Protein AF-A0A3D9G1B9-F1 (afdb_monomer_lite)

Sequence (204 aa):
MVLLTCDHIVNFFTEKKETSLDWLTIFTTVSPIIIGLVALLLSYFQMVKTLNAKKEDEERAEIRKKLDEFYGPILQLRMKSNLLYQKFNEEYRAVDSNFSTLIYLLNSHVFSGNNKILLEEIIKIGELTEKLIHEKAGLIDDTNLRTIVLPRATTHFLLIRLAYAGALTGDLDRFKTLTFPKDLDLLLEKKKKELEERLKKLNS

Foldseek 3Di:
DDDDDDPPPPPPPPPPVPPPVPVVVVCVVCVVVVVVVVVVVVVVVVVVVVVVVVVLVVLLVLLCCLLVLALVVLLVLVVVLVVLVCVLCPVVCVVPVPDDLLVCLQQVHADDDPSNVSLVVSLVSLVVNVVSCVVCVVSDPDPCLSPPQSVLQNVLSVSSVCSNVVVHHDPCVVCVVSDHDPCNSVVSVVVSVVSVVVSVVSVD

Radius of gyration: 40.39 Å; chains: 1; bounding box: 98×41×129 Å

pLDDT: mean 87.1, std 15.26, range [36.22, 97.94]

Organism: NCBI:txid1265740

Secondary structure (DSSP, 8-state):
------TTSGGGS---------HHHHHHHHHHHHHHHHHHHHHHHHHHHHHHHHHHHHHHHHHHHHIIIIIHHHHHHHHHHHHHHHHHHHHHHHH-TT--HHHHHHTT----HHHHHHHHHHHHHHHHHHHHHHHTGGG---HHIIIIIHHHHHHHHHHHHHHHTTSS-S-HHHHTT----TTHHHHHHHHHHHHHHHHHHH--

Structure (mmCIF, N/CA/C/O backbone):
data_AF-A0A3D9G1B9-F1
#
_entry.id   AF-A0A3D9G1B9-F1
#
loop_
_atom_site.group_PDB
_atom_site.id
_atom_site.type_symbol
_atom_site.label_atom_id
_atom_site.label_alt_id
_atom_site.label_comp_id
_atom_site.label_asym_id
_atom_site.label_entity_id
_atom_site.label_seq_id
_atom_site.pdbx_PDB_ins_code
_atom_site.Cartn_x
_atom_site.Cartn_y
_atom_site.Cartn_z
_atom_site.occupancy
_atom_site.B_iso_or_equiv
_atom_site.auth_seq_id
_atom_site.auth_comp_id
_atom_site.auth_asym_id
_atom_site.auth_atom_id
_atom_site.pdbx_PDB_model_num
ATOM 1 N N . MET A 1 1 ? 72.156 -25.047 -100.586 1.00 36.22 1 MET A N 1
ATOM 2 C CA . MET A 1 1 ? 72.667 -23.660 -100.540 1.00 36.22 1 MET A CA 1
ATOM 3 C C . MET A 1 1 ? 71.761 -22.917 -99.553 1.00 36.22 1 MET A C 1
ATOM 5 O O . MET A 1 1 ? 70.610 -22.721 -99.895 1.00 36.22 1 MET A O 1
ATOM 9 N N . VAL A 1 2 ? 72.055 -22.996 -98.242 1.00 36.69 2 VAL A N 1
ATOM 10 C CA . VAL A 1 2 ? 72.614 -21.893 -97.403 1.00 36.69 2 VAL A CA 1
ATOM 11 C C . VAL A 1 2 ? 71.576 -20.750 -97.316 1.00 36.69 2 VAL A C 1
ATOM 13 O O . VAL A 1 2 ? 71.338 -20.132 -98.341 1.00 36.69 2 VAL A O 1
ATOM 16 N N . LEU A 1 3 ? 70.807 -20.490 -96.243 1.00 36.31 3 LEU A N 1
ATOM 17 C CA . LEU A 1 3 ? 71.060 -20.259 -94.799 1.00 36.31 3 LEU A CA 1
ATOM 18 C C . LEU A 1 3 ? 69.750 -20.554 -94.014 1.00 36.31 3 LEU A C 1
ATOM 20 O O . LEU A 1 3 ? 68.691 -20.150 -94.474 1.00 36.31 3 LEU A O 1
ATOM 24 N N . LEU A 1 4 ? 69.663 -21.379 -92.963 1.00 39.50 4 LEU A N 1
ATOM 25 C CA . LEU A 1 4 ? 70.068 -21.201 -91.553 1.00 39.50 4 LEU A CA 1
ATOM 26 C C . LEU A 1 4 ? 69.753 -19.836 -90.894 1.00 39.50 4 LEU A C 1
ATOM 28 O O . LEU A 1 4 ? 70.342 -18.814 -91.221 1.00 39.50 4 LEU A O 1
ATOM 32 N N . THR A 1 5 ? 68.901 -19.939 -89.861 1.00 50.72 5 THR A N 1
ATOM 33 C CA . THR A 1 5 ? 68.847 -19.162 -88.604 1.00 50.72 5 THR A CA 1
ATOM 34 C C . THR A 1 5 ? 68.396 -17.702 -88.652 1.00 50.72 5 THR A C 1
ATOM 36 O O . THR A 1 5 ? 69.209 -16.816 -88.881 1.00 50.72 5 THR A O 1
ATOM 39 N N . CYS A 1 6 ? 67.131 -17.463 -88.274 1.00 41.06 6 CYS A N 1
ATOM 40 C CA . CYS A 1 6 ? 66.754 -16.324 -87.415 1.00 41.06 6 CYS A CA 1
ATOM 41 C C . CYS A 1 6 ? 65.342 -16.397 -86.786 1.00 41.06 6 CYS A C 1
ATOM 43 O O . CYS A 1 6 ? 64.962 -15.465 -86.092 1.00 41.06 6 CYS A O 1
ATOM 45 N N . ASP A 1 7 ? 64.579 -17.488 -86.929 1.00 43.41 7 ASP A N 1
ATOM 46 C CA . ASP A 1 7 ? 63.197 -17.539 -86.401 1.00 43.41 7 ASP A CA 1
ATOM 47 C C . ASP A 1 7 ? 63.049 -18.019 -84.947 1.00 43.41 7 ASP A C 1
ATOM 49 O O . ASP A 1 7 ? 61.937 -18.106 -84.435 1.00 43.41 7 ASP A O 1
ATOM 53 N N . HIS A 1 8 ? 64.144 -18.306 -84.235 1.00 45.62 8 HIS A N 1
ATOM 54 C CA . HIS A 1 8 ? 64.053 -18.961 -82.920 1.00 45.62 8 HIS A CA 1
ATOM 55 C C . HIS A 1 8 ? 64.564 -18.154 -81.716 1.00 45.62 8 HIS A C 1
ATOM 57 O O . HIS A 1 8 ? 64.603 -18.692 -80.611 1.00 45.62 8 HIS A O 1
ATOM 63 N N . ILE A 1 9 ? 64.928 -16.876 -81.891 1.00 45.38 9 ILE A N 1
ATOM 64 C CA . ILE A 1 9 ? 65.511 -16.050 -80.807 1.00 45.38 9 ILE A CA 1
ATOM 65 C C . ILE A 1 9 ? 64.673 -14.801 -80.463 1.00 45.38 9 ILE A C 1
ATOM 67 O O . ILE A 1 9 ? 64.878 -14.197 -79.415 1.00 45.38 9 ILE A O 1
ATOM 71 N N . VAL A 1 10 ? 63.650 -14.448 -81.249 1.00 42.75 10 VAL A N 1
ATOM 72 C CA . VAL A 1 10 ? 62.824 -13.251 -80.962 1.00 42.75 10 VAL A CA 1
ATOM 73 C C . VAL A 1 10 ? 61.620 -13.542 -80.046 1.00 42.75 10 VAL A C 1
ATOM 75 O O . VAL A 1 10 ? 61.081 -12.628 -79.430 1.00 42.75 10 VAL A O 1
ATOM 78 N N . ASN A 1 11 ? 61.260 -14.811 -79.826 1.00 45.47 11 ASN A N 1
ATOM 79 C CA . ASN A 1 11 ? 60.106 -15.193 -78.993 1.00 45.47 11 ASN A CA 1
ATOM 80 C C . ASN A 1 11 ? 60.413 -15.424 -77.499 1.00 45.47 11 ASN A C 1
ATOM 82 O O . ASN A 1 11 ? 59.574 -15.974 -76.793 1.00 45.47 11 ASN A O 1
ATOM 86 N N . PHE A 1 12 ? 61.584 -15.019 -76.990 1.00 43.72 12 PHE A N 1
ATOM 87 C CA . PHE A 1 12 ? 61.982 -15.318 -75.601 1.00 43.72 12 PHE A CA 1
ATOM 88 C C . PHE A 1 12 ? 62.056 -14.105 -74.652 1.00 43.72 12 PHE A C 1
ATOM 90 O O . PHE A 1 12 ? 62.411 -14.275 -73.492 1.00 43.72 12 PHE A O 1
ATOM 97 N N . PHE A 1 13 ? 61.720 -12.880 -75.085 1.00 45.78 13 PHE A N 1
ATOM 98 C CA . PHE A 1 13 ? 61.964 -11.682 -74.253 1.00 45.78 13 PHE A CA 1
ATOM 99 C C . PHE A 1 13 ? 60.810 -10.690 -74.063 1.00 45.78 13 PHE A C 1
ATOM 101 O O . PHE A 1 13 ? 61.049 -9.557 -73.653 1.00 45.78 13 PHE A O 1
ATOM 108 N N . THR A 1 14 ? 59.553 -11.085 -74.268 1.00 47.00 14 THR A N 1
ATOM 109 C CA . THR A 1 14 ? 58.408 -10.203 -73.951 1.00 47.00 14 THR A CA 1
ATOM 110 C C . THR A 1 14 ? 57.200 -10.928 -73.356 1.00 47.00 14 THR A C 1
ATOM 112 O O . THR A 1 14 ? 56.069 -10.510 -73.552 1.00 47.00 14 THR A O 1
ATOM 115 N N . GLU A 1 15 ? 57.407 -11.942 -72.514 1.00 48.06 15 GLU A N 1
ATOM 116 C CA . GLU A 1 15 ? 56.387 -12.293 -71.513 1.00 48.06 15 GLU A CA 1
ATOM 117 C C . GLU A 1 15 ? 56.699 -11.564 -70.203 1.00 48.06 15 GLU A C 1
ATOM 119 O O . GLU A 1 15 ? 56.997 -12.141 -69.159 1.00 48.06 15 GLU A O 1
ATOM 124 N N . LYS A 1 16 ? 56.655 -10.229 -70.261 1.00 43.31 16 LYS A N 1
ATOM 125 C CA . LYS A 1 16 ? 56.524 -9.426 -69.050 1.00 43.31 16 LYS A CA 1
ATOM 126 C C . LYS A 1 16 ? 55.069 -9.580 -68.623 1.00 43.31 16 LYS A C 1
ATOM 128 O O . LYS A 1 16 ? 54.220 -8.788 -69.014 1.00 43.31 16 LYS A O 1
ATOM 133 N N . LYS A 1 17 ? 54.773 -10.651 -67.881 1.00 46.59 17 LYS A N 1
ATOM 134 C CA . LYS A 1 17 ? 53.498 -10.806 -67.185 1.00 46.59 17 LYS A CA 1
ATOM 135 C C . LYS A 1 17 ? 53.428 -9.666 -66.178 1.00 46.59 17 LYS A C 1
ATOM 137 O O . LYS A 1 17 ? 53.945 -9.767 -65.069 1.00 46.59 17 LYS A O 1
ATOM 142 N N . GLU A 1 18 ? 52.871 -8.541 -66.614 1.00 48.31 18 GLU A N 1
ATOM 143 C CA . GLU A 1 18 ? 52.381 -7.507 -65.725 1.00 48.31 18 GLU A CA 1
ATOM 144 C C . GLU A 1 18 ? 51.353 -8.188 -64.833 1.00 48.31 18 GLU A C 1
ATOM 146 O O . GLU A 1 18 ? 50.190 -8.364 -65.180 1.00 48.31 18 GLU A O 1
ATOM 151 N N . THR A 1 19 ? 51.799 -8.615 -63.659 1.00 53.78 19 THR A N 1
ATOM 152 C CA . THR A 1 19 ? 50.927 -8.787 -62.511 1.00 53.78 19 THR A CA 1
ATOM 153 C C . THR A 1 19 ? 50.468 -7.391 -62.109 1.00 53.78 19 THR A C 1
ATOM 155 O O . THR A 1 19 ? 50.884 -6.857 -61.081 1.00 53.78 19 THR A O 1
ATOM 158 N N . SER A 1 20 ? 49.639 -6.760 -62.945 1.00 53.38 20 SER A N 1
ATOM 159 C CA . SER A 1 20 ? 48.710 -5.766 -62.449 1.00 53.38 20 SER A CA 1
ATOM 160 C C . SER A 1 20 ? 47.890 -6.520 -61.417 1.00 53.38 20 SER A C 1
ATOM 162 O O . SER A 1 20 ? 47.197 -7.474 -61.768 1.00 53.38 20 SER A O 1
ATOM 164 N N . LEU A 1 21 ? 48.057 -6.184 -60.137 1.00 58.59 21 LEU A N 1
ATOM 165 C CA . LEU A 1 21 ? 47.121 -6.593 -59.098 1.00 58.59 21 LEU A CA 1
ATOM 166 C C . LEU A 1 21 ? 45.733 -6.273 -59.642 1.00 58.59 21 LEU A C 1
ATOM 168 O O . LEU A 1 21 ? 45.374 -5.102 -59.767 1.00 58.59 21 LEU A O 1
ATOM 172 N N . ASP A 1 22 ? 45.021 -7.311 -60.070 1.00 69.19 22 ASP A N 1
ATOM 173 C CA . ASP A 1 22 ? 43.753 -7.179 -60.761 1.00 69.19 22 ASP A CA 1
ATOM 174 C C . ASP A 1 22 ? 42.728 -6.826 -59.687 1.00 69.19 22 ASP A C 1
ATOM 176 O O . ASP A 1 22 ? 42.087 -7.683 -59.080 1.00 69.19 22 ASP A O 1
ATOM 180 N N . TRP A 1 23 ? 42.708 -5.543 -59.324 1.00 66.75 23 TRP A N 1
ATOM 181 C CA . TRP A 1 23 ? 41.984 -4.990 -58.183 1.00 66.75 23 TRP A CA 1
ATOM 182 C C . TRP A 1 23 ? 40.499 -5.361 -58.229 1.00 66.75 23 TRP A C 1
ATOM 184 O O . TRP A 1 23 ? 39.871 -5.498 -57.183 1.00 66.75 23 TRP A O 1
ATOM 194 N N . LEU A 1 24 ? 39.967 -5.605 -59.429 1.00 74.56 24 LEU A N 1
ATOM 195 C CA . LEU A 1 24 ? 38.623 -6.117 -59.673 1.00 74.56 24 LEU A CA 1
ATOM 196 C C . LEU A 1 24 ? 38.426 -7.536 -59.123 1.00 74.56 24 LEU A C 1
ATOM 198 O O . LEU A 1 24 ? 37.401 -7.812 -58.500 1.00 74.56 24 LEU A O 1
ATOM 202 N N . THR A 1 25 ? 39.399 -8.433 -59.286 1.00 75.00 25 THR A N 1
ATOM 203 C CA . THR A 1 25 ? 39.337 -9.806 -58.743 1.00 75.00 25 THR A CA 1
ATOM 204 C C . THR A 1 25 ? 39.473 -9.827 -57.219 1.00 75.00 25 THR A C 1
ATOM 206 O O . THR A 1 25 ? 38.750 -10.552 -56.533 1.00 75.00 25 THR A O 1
ATOM 209 N N . ILE A 1 26 ? 40.329 -8.966 -56.662 1.00 71.94 26 ILE A N 1
ATOM 210 C CA . ILE A 1 26 ? 40.476 -8.806 -55.209 1.00 71.94 26 ILE A CA 1
ATOM 211 C C . ILE A 1 26 ? 39.194 -8.205 -54.616 1.00 71.94 26 ILE A C 1
ATOM 213 O O . ILE A 1 26 ? 38.685 -8.697 -53.610 1.00 71.94 26 ILE A O 1
ATOM 217 N N . PHE A 1 27 ? 38.615 -7.192 -55.265 1.00 78.69 27 PHE A N 1
ATOM 218 C CA . PHE A 1 27 ? 37.371 -6.558 -54.832 1.00 78.69 27 PHE A CA 1
ATOM 219 C C . PHE A 1 27 ? 36.181 -7.523 -54.873 1.00 78.69 27 PHE A C 1
ATOM 221 O O . PHE A 1 27 ? 35.452 -7.627 -53.893 1.00 78.69 27 PHE A O 1
ATOM 228 N N . THR A 1 28 ? 36.000 -8.274 -55.962 1.00 77.25 28 THR A N 1
ATOM 229 C CA . THR A 1 28 ? 34.896 -9.244 -56.097 1.00 77.25 28 THR A CA 1
ATOM 230 C C . THR A 1 28 ? 35.003 -10.414 -55.116 1.00 77.25 28 THR A C 1
ATOM 232 O O . THR A 1 28 ? 33.978 -10.898 -54.641 1.00 77.25 28 THR A O 1
ATOM 235 N N . THR A 1 29 ? 36.221 -10.818 -54.742 1.00 82.12 29 THR A N 1
ATOM 236 C CA . THR A 1 29 ? 36.450 -11.899 -53.766 1.00 82.12 29 THR A CA 1
ATOM 237 C C . THR A 1 29 ? 36.270 -11.430 -52.316 1.00 82.12 29 THR A C 1
ATOM 239 O O . THR A 1 29 ? 35.739 -12.167 -51.487 1.00 82.12 29 THR A O 1
ATOM 242 N N . VAL A 1 30 ? 36.679 -10.199 -51.987 1.00 83.88 30 VAL A N 1
ATOM 243 C CA . VAL A 1 30 ? 36.639 -9.665 -50.610 1.00 83.88 30 VAL A CA 1
ATOM 244 C C . VAL A 1 30 ? 35.320 -8.934 -50.297 1.00 83.88 30 VAL A C 1
ATOM 246 O O . VAL A 1 30 ? 34.909 -8.870 -49.137 1.00 83.88 30 VAL A O 1
ATOM 249 N N . SER A 1 31 ? 34.602 -8.435 -51.310 1.00 82.75 31 SER A N 1
ATOM 250 C CA . SER A 1 31 ? 33.337 -7.698 -51.155 1.00 82.75 31 SER A CA 1
ATOM 251 C C . SER A 1 31 ? 32.263 -8.455 -50.353 1.00 82.75 31 SER A C 1
ATOM 253 O O . SER A 1 31 ? 31.727 -7.859 -49.414 1.00 82.75 31 SER A O 1
ATOM 255 N N . PRO A 1 32 ? 31.983 -9.755 -50.589 1.00 89.75 32 PRO A N 1
ATOM 256 C CA . PRO A 1 32 ? 30.986 -10.490 -49.805 1.00 89.75 32 PRO A CA 1
ATOM 257 C C . PRO A 1 32 ? 31.343 -10.585 -48.316 1.00 89.75 32 PRO A C 1
ATOM 259 O O . PRO A 1 32 ? 30.458 -10.516 -47.464 1.00 89.75 32 PRO A O 1
ATOM 262 N N . ILE A 1 33 ? 32.639 -10.691 -47.995 1.00 89.12 33 ILE A N 1
ATOM 263 C CA . ILE A 1 33 ? 33.135 -10.746 -46.612 1.00 89.12 33 ILE A CA 1
ATOM 264 C C . ILE A 1 33 ? 32.898 -9.400 -45.924 1.00 89.12 33 ILE A C 1
ATOM 266 O O . ILE A 1 33 ? 32.380 -9.357 -44.809 1.00 89.12 33 ILE A O 1
ATOM 270 N N . ILE A 1 34 ? 33.216 -8.293 -46.603 1.00 88.62 34 ILE A N 1
ATOM 271 C CA . ILE A 1 34 ? 32.984 -6.940 -46.080 1.00 88.62 34 ILE A CA 1
ATOM 272 C C . ILE A 1 34 ? 31.485 -6.694 -45.880 1.00 88.62 34 ILE A C 1
ATOM 274 O O . ILE A 1 34 ? 31.086 -6.218 -44.820 1.00 88.62 34 ILE A O 1
ATOM 278 N N . ILE A 1 35 ? 30.645 -7.053 -46.856 1.00 91.12 35 ILE A N 1
ATOM 279 C CA . ILE A 1 35 ? 29.185 -6.902 -46.761 1.00 91.12 35 ILE A CA 1
ATOM 280 C C . ILE A 1 35 ? 28.637 -7.724 -45.587 1.00 91.12 35 ILE A C 1
ATOM 282 O O . ILE A 1 35 ? 27.839 -7.208 -44.807 1.00 91.12 35 ILE A O 1
ATOM 286 N N . GLY A 1 36 ? 29.103 -8.964 -45.414 1.00 91.75 36 GLY A N 1
ATOM 287 C CA . GLY A 1 36 ? 28.735 -9.808 -44.277 1.00 91.75 36 GLY A CA 1
ATOM 288 C C . GLY A 1 36 ? 29.128 -9.193 -42.930 1.00 91.75 36 GLY A C 1
ATOM 289 O O . GLY A 1 36 ? 28.309 -9.149 -42.015 1.00 91.75 36 GLY A O 1
ATOM 290 N N . LEU A 1 37 ? 30.343 -8.647 -42.813 1.00 92.56 37 LEU A N 1
ATOM 291 C CA . LEU A 1 37 ? 30.808 -7.975 -41.593 1.00 92.56 37 LEU A CA 1
ATOM 292 C C . LEU A 1 37 ? 30.012 -6.701 -41.284 1.00 92.56 37 LEU A C 1
ATOM 294 O O . LEU A 1 37 ? 29.636 -6.474 -40.134 1.00 92.56 37 LEU A O 1
ATOM 298 N N . VAL A 1 38 ? 29.711 -5.889 -42.299 1.00 92.56 38 VAL A N 1
ATOM 299 C CA . VAL A 1 38 ? 28.878 -4.689 -42.142 1.00 92.56 38 VAL A CA 1
ATOM 300 C C . VAL A 1 38 ? 27.458 -5.072 -41.723 1.00 92.56 38 VAL A C 1
ATOM 302 O O . VAL A 1 38 ? 26.914 -4.466 -40.801 1.00 92.56 38 VAL A O 1
ATOM 305 N N . ALA A 1 39 ? 26.872 -6.108 -42.328 1.00 92.25 39 ALA A N 1
ATOM 306 C CA . ALA A 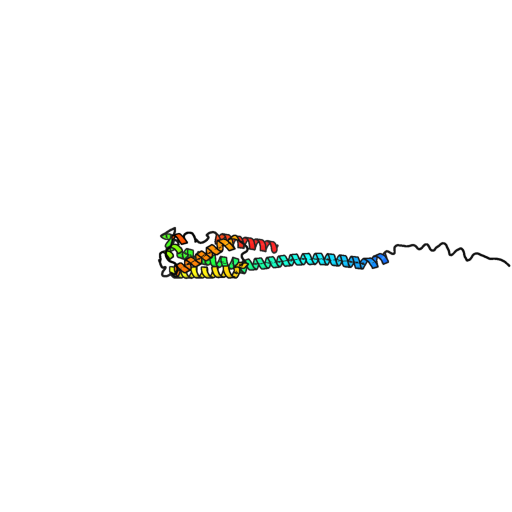1 39 ? 25.555 -6.610 -41.947 1.00 92.25 39 ALA A CA 1
ATOM 307 C C . ALA A 1 39 ? 25.527 -7.112 -40.492 1.00 92.25 39 ALA A C 1
ATOM 309 O O . ALA A 1 39 ? 24.596 -6.788 -39.756 1.00 92.25 39 ALA A O 1
ATOM 310 N N . LEU A 1 40 ? 26.564 -7.831 -40.045 1.00 92.38 40 LEU A N 1
ATOM 311 C CA . LEU A 1 40 ? 26.697 -8.273 -38.653 1.00 92.38 40 LEU A CA 1
ATOM 312 C C . LEU A 1 40 ? 26.806 -7.093 -37.679 1.00 92.38 40 LEU A C 1
ATOM 314 O O . LEU A 1 40 ? 26.126 -7.089 -36.653 1.00 92.38 40 LEU A O 1
ATOM 318 N N . LEU A 1 41 ? 27.608 -6.073 -38.002 1.00 92.75 41 LEU A N 1
ATOM 319 C CA . LEU A 1 41 ? 27.731 -4.866 -37.178 1.00 92.75 41 LEU A CA 1
ATOM 320 C C . LEU A 1 41 ? 26.402 -4.111 -37.076 1.00 92.75 41 LEU A C 1
ATOM 322 O O . LEU A 1 41 ? 25.980 -3.753 -35.977 1.00 92.75 41 LEU A O 1
ATOM 326 N N . LEU A 1 42 ? 25.714 -3.903 -38.201 1.00 92.00 42 LEU A N 1
ATOM 327 C CA . LEU A 1 42 ? 24.400 -3.255 -38.222 1.00 92.00 42 LEU A CA 1
ATOM 328 C C . LEU A 1 42 ? 23.362 -4.061 -37.431 1.00 92.00 42 LEU A C 1
ATOM 330 O O . LEU A 1 42 ? 22.629 -3.484 -36.626 1.00 92.00 42 LEU A O 1
ATOM 334 N N . SER A 1 43 ? 23.347 -5.387 -37.592 1.00 91.75 43 SER A N 1
ATOM 335 C CA . SER A 1 43 ? 22.478 -6.291 -36.832 1.00 91.75 43 SER A CA 1
ATOM 336 C C . SER A 1 43 ? 22.750 -6.207 -35.329 1.00 91.75 43 SER A C 1
ATOM 338 O O . SER A 1 43 ? 21.812 -6.140 -34.535 1.00 91.75 43 SER A O 1
ATOM 340 N N . TYR A 1 44 ? 24.021 -6.163 -34.921 1.00 92.81 44 TYR A N 1
ATOM 341 C CA . TYR A 1 44 ? 24.406 -5.994 -33.521 1.00 92.81 44 TYR A CA 1
ATOM 342 C C . TYR A 1 44 ? 23.907 -4.656 -32.956 1.00 92.81 44 TYR A C 1
ATOM 344 O O . TYR A 1 44 ? 23.254 -4.626 -31.911 1.00 92.81 44 TYR A O 1
ATOM 352 N N . PHE A 1 45 ? 24.122 -3.549 -33.673 1.00 92.25 45 PHE A N 1
ATOM 353 C CA . PHE A 1 45 ? 23.624 -2.234 -33.257 1.00 92.25 45 PHE A CA 1
ATOM 354 C C . PHE A 1 45 ? 22.094 -2.187 -33.147 1.00 92.25 45 PHE A C 1
ATOM 356 O O . PHE A 1 45 ? 21.561 -1.620 -32.190 1.00 92.25 45 PHE A O 1
ATOM 363 N N . GLN A 1 46 ? 21.376 -2.789 -34.097 1.00 89.94 46 GLN A N 1
ATOM 364 C CA . GLN A 1 46 ? 19.916 -2.858 -34.069 1.00 89.94 46 GLN A CA 1
ATOM 365 C C . GLN A 1 46 ? 19.409 -3.693 -32.888 1.00 89.94 46 GLN A C 1
ATOM 367 O O . GLN A 1 46 ? 18.446 -3.298 -32.225 1.00 89.94 46 GLN A O 1
ATOM 372 N N . MET A 1 47 ? 20.071 -4.810 -32.584 1.00 91.19 47 MET A N 1
ATOM 373 C CA . MET A 1 47 ? 19.733 -5.660 -31.445 1.00 91.19 47 MET A CA 1
ATOM 374 C C . MET A 1 47 ? 19.912 -4.914 -30.120 1.00 91.19 47 MET A C 1
ATOM 376 O O . MET A 1 47 ? 18.997 -4.919 -29.301 1.00 91.19 47 MET A O 1
ATOM 380 N N . VAL A 1 48 ? 21.029 -4.205 -29.931 1.00 91.44 48 VAL A N 1
ATOM 381 C CA . VAL A 1 48 ? 21.270 -3.404 -28.717 1.00 91.44 48 VAL A CA 1
ATOM 382 C C . VAL A 1 48 ? 20.204 -2.320 -28.543 1.00 91.44 48 VAL A C 1
ATOM 384 O O . VAL A 1 48 ? 19.636 -2.186 -27.460 1.00 91.44 48 VAL A O 1
ATOM 387 N N . LYS A 1 49 ? 19.869 -1.582 -29.610 1.00 90.38 49 LYS A N 1
ATOM 388 C CA . LYS A 1 49 ? 18.787 -0.582 -29.565 1.00 90.38 49 LYS A CA 1
ATOM 389 C C . LYS A 1 49 ? 17.441 -1.210 -29.202 1.00 90.38 49 LYS A C 1
ATOM 391 O O . LYS A 1 49 ? 16.719 -0.665 -28.375 1.00 90.38 49 LYS A O 1
ATOM 396 N N . THR A 1 50 ? 17.130 -2.367 -29.785 1.00 91.81 50 THR A N 1
ATOM 397 C CA . THR A 1 50 ? 15.881 -3.096 -29.522 1.00 91.81 50 THR A CA 1
ATOM 398 C C . THR A 1 50 ? 15.803 -3.586 -28.077 1.00 91.81 50 THR A C 1
ATOM 400 O O . THR A 1 50 ? 14.745 -3.496 -27.462 1.00 91.81 50 THR A O 1
ATOM 403 N N . LEU A 1 51 ? 16.907 -4.081 -27.512 1.00 91.00 51 LEU A N 1
ATOM 404 C CA . LEU A 1 51 ? 16.969 -4.520 -26.115 1.00 91.00 51 LEU A CA 1
ATOM 405 C C . LEU A 1 51 ? 16.766 -3.357 -25.143 1.00 91.00 51 LEU A C 1
ATOM 407 O O . LEU A 1 51 ? 16.012 -3.495 -24.184 1.00 91.00 51 LEU A O 1
ATOM 411 N N . ASN A 1 52 ? 17.391 -2.209 -25.410 1.00 89.88 52 ASN A N 1
ATOM 412 C CA . ASN A 1 52 ? 17.214 -1.019 -24.580 1.00 89.88 52 ASN A CA 1
ATOM 413 C C . ASN A 1 52 ? 15.770 -0.504 -24.638 1.00 89.88 52 ASN A C 1
ATOM 415 O O . ASN A 1 52 ? 15.179 -0.272 -23.589 1.00 89.88 52 ASN A O 1
ATOM 419 N N . ALA A 1 53 ? 15.174 -0.426 -25.832 1.00 89.25 53 ALA A N 1
ATOM 420 C CA . ALA A 1 53 ? 13.775 -0.030 -25.990 1.00 89.25 53 ALA A CA 1
ATOM 421 C C . ALA A 1 53 ? 12.818 -0.984 -25.253 1.00 89.25 53 ALA A C 1
ATOM 423 O O . ALA A 1 53 ? 11.945 -0.533 -24.516 1.00 89.25 53 ALA A O 1
ATOM 424 N N . LYS A 1 54 ? 13.031 -2.304 -25.371 1.00 92.81 54 LYS A N 1
ATOM 425 C CA . LYS A 1 54 ? 12.247 -3.308 -24.632 1.00 92.81 54 LYS A CA 1
ATOM 426 C C . LYS A 1 54 ? 12.376 -3.147 -23.121 1.00 92.81 54 LYS A C 1
ATOM 428 O O . LYS A 1 54 ? 11.372 -3.198 -22.425 1.00 92.81 54 LYS A O 1
ATOM 433 N N . LYS A 1 55 ? 13.589 -2.916 -22.616 1.00 92.62 55 LYS A N 1
ATOM 434 C CA . LYS A 1 55 ? 13.824 -2.688 -21.187 1.00 92.62 55 LYS A CA 1
ATOM 435 C C . LYS A 1 55 ? 13.101 -1.434 -20.688 1.00 92.62 55 LYS A C 1
ATOM 437 O O . LYS A 1 55 ? 12.524 -1.453 -19.607 1.00 92.62 55 LYS A O 1
ATOM 442 N N . GLU A 1 56 ? 13.112 -0.357 -21.468 1.00 93.19 56 GLU A N 1
ATOM 443 C CA . GLU A 1 56 ? 12.373 0.869 -21.145 1.00 93.19 56 GLU A CA 1
ATOM 444 C C . GLU A 1 56 ? 10.853 0.663 -21.200 1.00 93.19 56 GLU A C 1
ATOM 446 O O . GLU A 1 56 ? 10.127 1.234 -20.388 1.00 93.19 56 GLU A O 1
ATOM 451 N N . ASP A 1 57 ? 10.346 -0.138 -22.138 1.00 93.50 57 ASP A N 1
ATOM 452 C CA . ASP A 1 57 ? 8.928 -0.517 -22.200 1.00 93.50 57 ASP A CA 1
ATOM 453 C C . ASP A 1 57 ? 8.511 -1.357 -20.985 1.00 93.50 57 ASP A C 1
ATOM 455 O O . ASP A 1 57 ? 7.480 -1.079 -20.368 1.00 93.50 57 ASP A O 1
ATOM 459 N N . GLU A 1 58 ? 9.326 -2.342 -20.603 1.00 95.12 58 GLU A N 1
ATOM 460 C CA . GLU A 1 58 ? 9.118 -3.175 -19.414 1.00 95.12 58 GLU A CA 1
ATOM 461 C C . GLU A 1 58 ? 9.131 -2.332 -18.135 1.00 95.12 58 GLU A C 1
ATOM 463 O O . GLU A 1 58 ? 8.215 -2.441 -17.322 1.00 95.12 58 GLU A O 1
ATOM 468 N N . GLU A 1 59 ? 10.105 -1.430 -17.989 1.00 94.94 59 GLU A N 1
ATOM 469 C CA . GLU A 1 59 ? 10.194 -0.534 -16.835 1.00 94.94 59 GLU A CA 1
ATOM 470 C C . GLU A 1 59 ? 8.974 0.401 -16.756 1.00 94.94 59 GLU A C 1
ATOM 472 O O . GLU A 1 59 ? 8.387 0.591 -15.687 1.00 94.94 59 GLU A O 1
ATOM 477 N N . ARG A 1 60 ? 8.524 0.949 -17.893 1.00 95.62 60 ARG A N 1
ATOM 478 C CA . ARG A 1 60 ? 7.300 1.764 -17.954 1.00 95.62 60 ARG A CA 1
ATOM 479 C C . ARG A 1 60 ? 6.065 0.961 -17.559 1.00 95.62 60 ARG A C 1
ATOM 481 O O . ARG A 1 60 ? 5.228 1.474 -16.813 1.00 95.62 60 ARG A O 1
ATOM 488 N N . ALA A 1 61 ? 5.937 -0.267 -18.054 1.00 96.31 61 ALA A N 1
ATOM 489 C CA . ALA A 1 61 ? 4.827 -1.151 -17.721 1.00 96.31 61 ALA A CA 1
ATOM 490 C C . ALA A 1 61 ? 4.825 -1.511 -16.229 1.00 96.31 61 ALA A C 1
ATOM 492 O O . ALA A 1 61 ? 3.777 -1.465 -15.587 1.00 96.31 61 ALA A O 1
ATOM 493 N N . GLU A 1 62 ? 5.994 -1.795 -15.656 1.00 96.31 62 GLU A N 1
ATOM 494 C CA . GLU A 1 62 ? 6.154 -2.102 -14.238 1.00 96.31 62 GLU A CA 1
ATOM 495 C C . GLU A 1 62 ? 5.786 -0.908 -13.346 1.00 96.31 62 GLU A C 1
ATOM 497 O O . GLU A 1 62 ? 5.029 -1.062 -12.385 1.00 96.31 62 GLU A O 1
ATOM 502 N N . ILE A 1 63 ? 6.256 0.297 -13.682 1.00 97.19 63 ILE A N 1
ATOM 503 C CA . ILE A 1 63 ? 5.922 1.514 -12.931 1.00 97.19 63 ILE A CA 1
ATOM 504 C C . ILE A 1 63 ? 4.420 1.802 -12.995 1.00 97.19 63 ILE A C 1
ATOM 506 O O . ILE A 1 63 ? 3.807 2.066 -11.960 1.00 97.19 63 ILE A O 1
ATOM 510 N N . ARG A 1 64 ? 3.807 1.716 -14.184 1.00 96.56 64 ARG A N 1
ATOM 511 C CA . ARG A 1 64 ? 2.351 1.878 -14.340 1.00 96.56 64 ARG A CA 1
ATOM 512 C C . ARG A 1 64 ? 1.599 0.866 -13.490 1.00 96.56 64 ARG A C 1
ATOM 514 O O . ARG A 1 64 ? 0.714 1.244 -12.735 1.00 96.56 64 ARG A O 1
ATOM 521 N N . LYS A 1 65 ? 2.024 -0.396 -13.523 1.00 97.38 65 LYS A N 1
ATOM 522 C CA . LYS A 1 65 ? 1.441 -1.454 -12.701 1.00 97.38 65 LYS A CA 1
ATOM 523 C C . LYS A 1 65 ? 1.489 -1.116 -11.210 1.00 97.38 65 LYS A C 1
ATOM 525 O O . LYS A 1 65 ? 0.487 -1.263 -10.519 1.00 97.38 65 LYS A O 1
ATOM 530 N N . LYS A 1 66 ? 2.624 -0.626 -10.706 1.00 97.38 66 LYS A N 1
ATOM 531 C CA . LYS A 1 66 ? 2.774 -0.209 -9.301 1.00 97.38 66 LYS A CA 1
ATOM 532 C C . LYS A 1 66 ? 1.845 0.952 -8.946 1.00 97.38 66 LYS A C 1
ATOM 534 O O . LYS A 1 66 ? 1.187 0.912 -7.905 1.00 97.38 66 LYS A O 1
ATOM 539 N N . LEU A 1 67 ? 1.786 1.971 -9.802 1.00 96.94 67 LEU A N 1
ATOM 540 C CA . LEU A 1 67 ? 0.938 3.147 -9.605 1.00 96.94 67 LEU A CA 1
ATOM 541 C C . LEU A 1 67 ? -0.550 2.783 -9.613 1.00 96.94 67 LEU A C 1
ATOM 543 O O . LEU A 1 67 ? -1.267 3.139 -8.678 1.00 96.94 67 LEU A O 1
ATOM 547 N N . ASP A 1 68 ? -0.989 2.035 -10.619 1.00 97.12 68 ASP A N 1
ATOM 548 C CA . ASP A 1 68 ? -2.404 1.777 -10.876 1.00 97.12 68 ASP A CA 1
ATOM 549 C C . ASP A 1 68 ? -2.962 0.655 -9.992 1.00 97.12 68 ASP A C 1
ATOM 551 O O . ASP A 1 68 ? -4.095 0.743 -9.520 1.00 97.12 68 ASP A O 1
ATOM 555 N N . GLU A 1 69 ? -2.178 -0.395 -9.725 1.00 97.50 69 GLU A N 1
ATOM 556 C CA . GLU A 1 69 ? -2.662 -1.553 -8.965 1.00 97.50 69 GLU A CA 1
ATOM 557 C C . GLU A 1 69 ? -2.407 -1.461 -7.457 1.00 97.50 69 GLU A C 1
ATOM 559 O O . GLU A 1 69 ? -3.053 -2.191 -6.706 1.00 97.50 69 GLU A O 1
ATOM 564 N N . PHE A 1 70 ? -1.478 -0.615 -6.994 1.00 97.56 70 PHE A N 1
ATOM 565 C CA . PHE A 1 70 ? -1.126 -0.539 -5.572 1.00 97.56 70 PHE A CA 1
ATOM 566 C C . PHE A 1 70 ? -1.150 0.880 -5.007 1.00 97.56 70 PHE A C 1
ATOM 568 O O . PHE A 1 70 ? -1.996 1.173 -4.161 1.00 97.56 70 PHE A O 1
ATOM 575 N N . TYR A 1 71 ? -0.253 1.766 -5.455 1.00 97.19 71 TYR A N 1
ATOM 576 C CA . TYR A 1 71 ? -0.057 3.073 -4.812 1.00 97.19 71 TYR A CA 1
ATOM 577 C C . TYR A 1 71 ? -1.273 4.000 -4.950 1.00 97.19 71 TYR A C 1
ATOM 579 O O . TYR A 1 71 ? -1.609 4.707 -4.003 1.00 97.19 71 TYR A O 1
ATOM 587 N N . GLY A 1 72 ? -1.973 3.978 -6.083 1.00 96.50 72 GLY A N 1
ATOM 588 C CA . GLY A 1 72 ? -3.231 4.702 -6.264 1.00 96.50 72 GLY A CA 1
ATOM 589 C C . GLY A 1 72 ? -4.343 4.171 -5.351 1.00 96.50 72 GLY A C 1
ATOM 590 O O . GLY A 1 72 ? -4.842 4.925 -4.510 1.00 96.50 72 GLY A O 1
ATOM 591 N N . PRO A 1 73 ? -4.713 2.880 -5.457 1.00 97.88 73 PRO A N 1
ATOM 592 C CA . PRO A 1 73 ? -5.767 2.292 -4.633 1.00 97.88 73 PRO A CA 1
ATOM 593 C C . PRO A 1 73 ? -5.516 2.409 -3.125 1.00 97.88 73 PRO A C 1
ATOM 595 O O . PRO A 1 73 ? -6.434 2.759 -2.381 1.00 97.88 73 PRO A O 1
ATOM 598 N N . ILE A 1 74 ? -4.283 2.177 -2.654 1.00 96.88 74 ILE A N 1
ATOM 599 C CA . ILE A 1 74 ? -3.979 2.262 -1.220 1.00 96.88 74 ILE A CA 1
ATOM 600 C C . ILE A 1 74 ? -4.148 3.693 -0.707 1.00 96.88 74 ILE A C 1
ATOM 602 O O . ILE A 1 74 ? -4.766 3.885 0.336 1.00 96.88 74 ILE A O 1
ATOM 606 N N . LEU A 1 75 ? -3.691 4.707 -1.451 1.00 97.06 75 LEU A N 1
ATOM 607 C CA . LEU A 1 75 ? -3.867 6.107 -1.063 1.00 97.06 75 LEU A CA 1
ATOM 608 C C . LEU A 1 75 ? -5.344 6.501 -1.023 1.00 97.06 75 LEU A C 1
ATOM 610 O O . LEU A 1 75 ? -5.768 7.148 -0.070 1.00 97.06 75 LEU A O 1
ATOM 614 N N . GLN A 1 76 ? -6.160 6.051 -1.980 1.00 97.19 76 GLN A N 1
ATOM 615 C CA . GLN A 1 76 ? -7.605 6.304 -1.954 1.00 97.19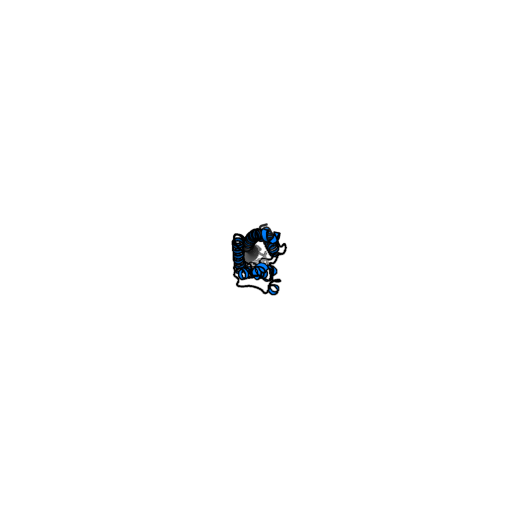 76 GLN A CA 1
ATOM 616 C C . GLN A 1 76 ? -8.280 5.700 -0.715 1.00 97.19 76 GLN A C 1
ATOM 618 O O . GLN A 1 76 ? -9.067 6.377 -0.046 1.00 97.19 76 GLN A O 1
ATOM 623 N N . LEU A 1 77 ? -7.951 4.449 -0.371 1.00 97.50 77 LEU A N 1
ATOM 624 C CA . LEU A 1 77 ? -8.458 3.796 0.840 1.00 97.50 77 LEU A CA 1
ATOM 625 C C . LEU A 1 77 ? -8.022 4.555 2.100 1.00 97.50 77 LEU A C 1
ATOM 627 O O . LEU A 1 77 ? -8.845 4.828 2.975 1.00 97.50 77 LEU A O 1
ATOM 631 N N . ARG A 1 78 ? -6.750 4.960 2.167 1.00 95.81 78 ARG A N 1
ATOM 632 C CA . ARG A 1 78 ? -6.196 5.743 3.279 1.00 95.81 78 ARG A CA 1
ATOM 633 C C . ARG A 1 78 ? -6.881 7.101 3.422 1.00 95.81 78 ARG A C 1
ATOM 635 O O . ARG A 1 78 ? -7.299 7.443 4.525 1.00 95.81 78 ARG A O 1
ATOM 642 N N . MET A 1 79 ? -7.086 7.832 2.328 1.00 95.38 79 MET A N 1
ATOM 643 C CA . MET A 1 79 ? -7.809 9.108 2.327 1.00 95.38 79 MET A CA 1
ATOM 644 C C . MET A 1 79 ? -9.248 8.942 2.825 1.00 95.38 79 MET A C 1
ATOM 646 O O . MET A 1 79 ? -9.672 9.678 3.717 1.00 95.38 79 MET A O 1
ATOM 650 N N . LYS A 1 80 ? -9.985 7.944 2.314 1.00 96.12 80 LYS A N 1
ATOM 651 C CA . LYS A 1 80 ? -11.356 7.656 2.765 1.00 96.12 80 LYS A CA 1
ATOM 652 C C . LYS A 1 80 ? -11.385 7.319 4.259 1.00 96.12 80 LYS A C 1
ATOM 654 O O . LYS A 1 80 ? -12.192 7.881 4.996 1.00 96.12 80 LYS A O 1
ATOM 659 N N . SER A 1 81 ? -10.479 6.451 4.716 1.00 95.12 81 SER A N 1
ATOM 660 C CA . SER A 1 81 ? -10.363 6.084 6.132 1.00 95.12 81 SER A CA 1
ATOM 661 C C . SER A 1 81 ? -10.045 7.289 7.014 1.00 95.12 81 SER A C 1
ATOM 663 O O . SER A 1 81 ? -10.639 7.419 8.080 1.00 95.12 81 SER A O 1
ATOM 665 N N . ASN A 1 82 ? -9.130 8.164 6.592 1.00 93.94 82 ASN A N 1
ATOM 666 C CA . ASN A 1 82 ? -8.735 9.346 7.357 1.00 93.94 82 ASN A CA 1
ATOM 667 C C . ASN A 1 82 ? -9.895 10.342 7.491 1.00 93.94 82 ASN A C 1
ATOM 669 O O . ASN A 1 82 ? -10.118 10.855 8.584 1.00 93.94 82 ASN A O 1
ATOM 673 N N . LEU A 1 83 ? -10.664 10.573 6.420 1.00 95.50 83 LEU A N 1
ATOM 674 C CA . LEU A 1 83 ? -11.842 11.450 6.457 1.00 95.50 83 LEU A CA 1
ATOM 675 C C . LEU A 1 83 ? -12.916 10.926 7.419 1.00 95.50 83 LEU A C 1
ATOM 677 O O . LEU A 1 83 ? -13.453 11.687 8.225 1.00 95.50 83 LEU A O 1
ATOM 681 N N . LEU A 1 84 ? -13.199 9.621 7.372 1.00 95.56 84 LEU A N 1
ATOM 682 C CA . LEU A 1 84 ? -14.147 8.996 8.295 1.00 95.56 84 LEU A CA 1
ATOM 683 C C . LEU A 1 84 ? -13.641 9.039 9.737 1.00 95.56 84 LEU A C 1
ATOM 685 O O . LEU A 1 84 ? -14.399 9.380 10.639 1.00 95.56 84 LEU A O 1
ATOM 689 N N . TYR A 1 85 ? -12.359 8.743 9.957 1.00 93.69 85 TYR A N 1
ATOM 690 C CA . TYR A 1 85 ? -11.760 8.748 11.289 1.00 93.69 85 TYR A CA 1
ATOM 691 C C . TYR A 1 85 ? -11.694 10.152 11.895 1.00 93.69 85 TYR A C 1
ATOM 693 O O . TYR A 1 85 ? -11.887 10.307 13.098 1.00 93.69 85 TYR A O 1
ATOM 701 N N . GLN A 1 86 ? -11.468 11.182 11.074 1.00 93.31 86 GLN A N 1
ATOM 702 C CA . GLN A 1 86 ? -11.550 12.575 11.504 1.00 93.31 86 GLN A CA 1
ATOM 703 C C . GLN A 1 86 ? -12.953 12.890 12.022 1.00 93.31 86 GLN A C 1
ATOM 705 O O . GLN A 1 86 ? -13.079 13.358 13.148 1.00 93.31 86 GLN A O 1
ATOM 710 N N . LYS A 1 87 ? -13.994 12.561 11.247 1.00 93.81 87 LYS A N 1
ATOM 711 C CA . LYS A 1 87 ? -15.390 12.787 11.646 1.00 93.81 87 LYS A CA 1
ATOM 712 C C . LYS A 1 87 ? -15.785 11.992 12.886 1.00 93.81 87 LYS A C 1
ATOM 714 O O . LYS A 1 87 ? -16.377 12.548 13.798 1.00 93.81 87 LYS A O 1
ATOM 719 N N . PHE A 1 88 ? -15.397 10.724 12.944 1.00 94.38 88 PHE A N 1
ATOM 720 C CA . PHE A 1 88 ? -15.621 9.860 14.098 1.00 94.38 88 PHE A CA 1
ATOM 721 C C . PHE A 1 88 ? -14.975 10.416 15.377 1.00 94.38 88 PHE A C 1
ATOM 723 O O . PHE A 1 88 ? -15.586 10.382 16.437 1.00 94.38 88 PHE A O 1
ATOM 730 N N . ASN A 1 89 ? -13.759 10.960 15.288 1.00 91.75 89 ASN A N 1
ATOM 731 C CA . ASN A 1 89 ? -13.025 11.452 16.454 1.00 91.75 89 ASN A CA 1
ATOM 732 C C . ASN A 1 89 ? -13.359 12.883 16.881 1.00 91.75 89 ASN A C 1
ATOM 734 O O . ASN A 1 89 ? -12.893 13.282 17.948 1.00 91.75 89 ASN A O 1
ATOM 738 N N . GLU A 1 90 ? -14.096 13.661 16.084 1.00 90.31 90 GLU A N 1
ATOM 739 C CA . GLU A 1 90 ? -14.414 15.066 16.391 1.00 90.31 90 GLU A CA 1
ATOM 740 C C . GLU A 1 90 ? -15.062 15.206 17.779 1.00 90.31 90 GLU A C 1
ATOM 742 O O . GLU A 1 90 ? -14.623 16.028 18.584 1.00 90.31 90 GLU A O 1
ATOM 747 N N . GLU A 1 91 ? -16.029 14.344 18.100 1.00 87.88 91 GLU A N 1
ATOM 748 C CA . GLU A 1 91 ? -16.749 14.367 19.380 1.00 87.88 91 GLU A CA 1
ATOM 749 C C . GLU A 1 91 ? -15.877 13.897 20.555 1.00 87.88 91 GLU A C 1
ATOM 751 O O . GLU A 1 91 ? -15.886 14.499 21.627 1.00 87.88 91 GLU A O 1
ATOM 756 N N . TYR A 1 92 ? -15.076 12.847 20.357 1.00 89.75 92 TYR A N 1
ATOM 757 C CA . TYR A 1 92 ? -14.252 12.270 21.423 1.00 89.75 92 TYR A CA 1
ATOM 758 C C . TYR A 1 92 ? -13.044 13.141 21.763 1.00 89.75 92 TYR A C 1
ATOM 760 O O . TYR A 1 92 ? -12.706 13.295 22.936 1.00 89.75 92 TYR A O 1
ATOM 768 N N . ARG A 1 93 ? -12.416 13.763 20.757 1.00 88.69 93 ARG A N 1
ATOM 769 C CA . ARG A 1 93 ? -11.255 14.638 20.967 1.00 88.69 93 ARG A CA 1
ATOM 770 C C . ARG A 1 93 ? -11.598 15.997 21.552 1.00 88.69 93 ARG A C 1
ATOM 772 O O . ARG A 1 93 ? -10.717 16.631 22.128 1.00 88.69 93 ARG A O 1
ATOM 779 N N . ALA A 1 94 ? -12.852 16.431 21.431 1.00 88.75 94 ALA A N 1
ATOM 780 C CA . ALA A 1 94 ? -13.339 17.609 22.141 1.00 88.75 94 ALA A CA 1
ATOM 781 C C . ALA A 1 94 ? -13.333 17.402 23.667 1.00 88.75 94 ALA A C 1
ATOM 783 O O . ALA A 1 94 ? -13.164 18.365 24.411 1.00 88.75 94 ALA A O 1
ATOM 784 N N . VAL A 1 95 ? -13.487 16.152 24.125 1.00 89.56 95 VAL A N 1
ATOM 785 C CA . VAL A 1 95 ? -13.485 15.778 25.548 1.00 89.56 95 VAL A CA 1
ATOM 786 C C . VAL A 1 95 ? -12.096 15.326 26.011 1.00 89.56 95 VAL A C 1
ATOM 788 O O . VAL A 1 95 ? -11.637 15.754 27.067 1.00 89.56 95 VAL A O 1
ATOM 791 N N . ASP A 1 96 ? -11.410 14.491 25.223 1.00 89.44 96 ASP A N 1
ATOM 792 C CA . ASP A 1 96 ? -10.065 13.981 25.510 1.00 89.44 96 ASP A CA 1
ATOM 793 C C . ASP A 1 96 ? -9.140 14.146 24.295 1.00 89.44 96 ASP A C 1
ATOM 795 O O . ASP A 1 96 ? -9.207 13.400 23.315 1.00 89.44 96 ASP A O 1
ATOM 799 N N . SER A 1 97 ? -8.210 15.098 24.377 1.00 87.62 97 SER A N 1
ATOM 800 C CA . SER A 1 97 ? -7.248 15.375 23.304 1.00 87.62 97 SER A CA 1
ATOM 801 C C . SER A 1 97 ? -6.332 14.188 22.977 1.00 87.62 97 SER A C 1
ATOM 803 O O . SER A 1 97 ? -5.821 14.102 21.856 1.00 87.62 97 SER A O 1
ATOM 805 N N . ASN A 1 98 ? -6.163 13.249 23.914 1.00 86.44 98 ASN A N 1
ATOM 806 C CA . ASN A 1 98 ? -5.356 12.041 23.762 1.00 86.44 98 ASN A CA 1
ATOM 807 C C . ASN A 1 98 ? -6.197 10.790 23.470 1.00 86.44 98 ASN A C 1
ATOM 809 O O . ASN A 1 98 ? -5.682 9.672 23.571 1.00 86.44 98 ASN A O 1
ATOM 813 N N . PHE A 1 99 ? -7.458 10.966 23.062 1.00 90.31 99 PHE A N 1
ATOM 814 C CA . PHE A 1 99 ? -8.363 9.862 22.776 1.00 90.31 99 PHE A CA 1
ATOM 815 C C . PHE A 1 99 ? -7.742 8.834 21.819 1.00 90.31 99 PHE A C 1
ATOM 817 O O . PHE A 1 99 ? -7.297 9.153 20.706 1.00 90.31 99 PHE A O 1
ATOM 824 N N . SER A 1 100 ? -7.758 7.575 22.257 1.00 89.50 100 SER A N 1
ATOM 825 C CA . SER A 1 100 ? -7.312 6.417 21.492 1.00 89.50 100 SER A CA 1
ATOM 826 C C . SER A 1 100 ? -8.447 5.411 21.380 1.00 89.50 100 SER A C 1
ATOM 828 O O . SER A 1 100 ? -8.847 4.795 22.368 1.00 89.50 100 SER A O 1
ATOM 830 N N . THR A 1 101 ? -8.933 5.208 20.155 1.00 92.06 101 THR A N 1
ATOM 831 C CA . THR A 1 101 ? -10.027 4.276 19.855 1.00 92.06 101 THR A CA 1
ATOM 832 C C . THR A 1 101 ? -9.721 2.863 20.335 1.00 92.06 101 THR A C 1
ATOM 834 O O . THR A 1 101 ? -10.583 2.218 20.919 1.00 92.06 101 THR A O 1
ATOM 837 N N . LEU A 1 102 ? -8.482 2.396 20.154 1.00 91.56 102 LEU A N 1
ATOM 838 C CA . LEU A 1 102 ? -8.071 1.072 20.615 1.00 91.56 102 LEU A CA 1
ATOM 839 C C . LEU A 1 102 ? -8.162 0.956 22.142 1.00 91.56 102 LEU A C 1
ATOM 841 O O . LEU A 1 102 ? -8.722 -0.009 22.642 1.00 91.56 102 LEU A O 1
ATOM 845 N N . ILE A 1 103 ? -7.659 1.947 22.884 1.00 90.75 103 ILE A N 1
ATOM 846 C CA . ILE A 1 103 ? -7.712 1.940 24.356 1.00 90.75 103 ILE A CA 1
ATOM 847 C C . ILE A 1 103 ? -9.161 1.999 24.847 1.00 90.75 103 ILE A C 1
ATOM 849 O O . ILE A 1 103 ? -9.524 1.280 25.773 1.00 90.75 103 ILE A O 1
ATOM 853 N N . TYR A 1 104 ? -9.997 2.809 24.196 1.00 92.12 104 TYR A N 1
ATOM 854 C CA . TYR A 1 104 ? -11.420 2.896 24.507 1.00 92.12 104 TYR A CA 1
ATOM 855 C C . TYR A 1 104 ? -12.122 1.539 24.343 1.00 92.12 104 TYR A C 1
ATOM 857 O O . TYR A 1 104 ? -12.828 1.101 25.248 1.00 92.12 104 TYR A O 1
ATOM 865 N N . LEU A 1 105 ? -11.859 0.835 23.237 1.00 92.62 105 LEU A N 1
ATOM 866 C CA . LEU A 1 105 ? -12.404 -0.502 22.981 1.00 92.62 105 LEU A CA 1
ATOM 867 C C . LEU A 1 105 ? -11.862 -1.559 23.956 1.00 92.62 105 LEU A C 1
ATOM 869 O O . LEU A 1 105 ? -12.629 -2.365 24.473 1.00 92.62 105 LEU A O 1
ATOM 873 N N . LEU A 1 106 ? -10.559 -1.543 24.260 1.00 91.62 106 LEU A N 1
ATOM 874 C CA . LEU A 1 106 ? -9.948 -2.492 25.203 1.00 91.62 106 LEU A CA 1
ATOM 875 C C . LEU A 1 106 ? -10.498 -2.347 26.630 1.00 91.62 106 LEU A C 1
ATOM 877 O O . LEU A 1 106 ? -10.541 -3.332 27.368 1.00 91.62 106 LEU A O 1
ATOM 881 N N . ASN A 1 107 ? -10.973 -1.153 26.995 1.00 90.62 107 ASN A N 1
ATOM 882 C CA . ASN A 1 107 ? -11.701 -0.887 28.239 1.00 90.62 107 ASN A CA 1
ATOM 883 C C . ASN A 1 107 ? -13.169 -1.355 28.208 1.00 90.62 107 ASN A C 1
ATOM 885 O O . ASN A 1 107 ? -13.946 -1.002 29.090 1.00 90.62 107 ASN A O 1
ATOM 889 N N . SER A 1 108 ? -13.557 -2.166 27.219 1.00 88.25 108 SER A N 1
ATOM 890 C CA . SER A 1 108 ? -14.914 -2.706 27.049 1.00 88.25 108 SER A CA 1
ATOM 891 C C . SER A 1 108 ? -15.993 -1.642 26.822 1.00 88.25 108 SER A C 1
ATOM 893 O O . SER A 1 108 ? -17.182 -1.909 27.005 1.00 88.25 108 SER A O 1
ATOM 895 N N . HIS A 1 109 ? -15.608 -0.433 26.405 1.00 90.81 109 HIS A N 1
ATOM 896 C CA . HIS A 1 109 ? -16.580 0.553 25.958 1.00 90.81 109 HIS A CA 1
ATOM 897 C C . HIS A 1 109 ? -17.080 0.220 24.553 1.00 90.81 109 HIS A C 1
ATOM 899 O O . HIS A 1 109 ? -16.343 -0.284 23.705 1.00 90.81 109 HIS A O 1
ATOM 905 N N . VAL A 1 110 ? -18.343 0.555 24.294 1.00 90.94 110 VAL A N 1
ATOM 906 C CA . VAL A 1 110 ? -19.018 0.250 23.033 1.00 90.94 110 VAL A CA 1
ATOM 907 C C . VAL A 1 110 ? -19.516 1.543 22.404 1.00 90.94 110 VAL A C 1
ATOM 909 O O .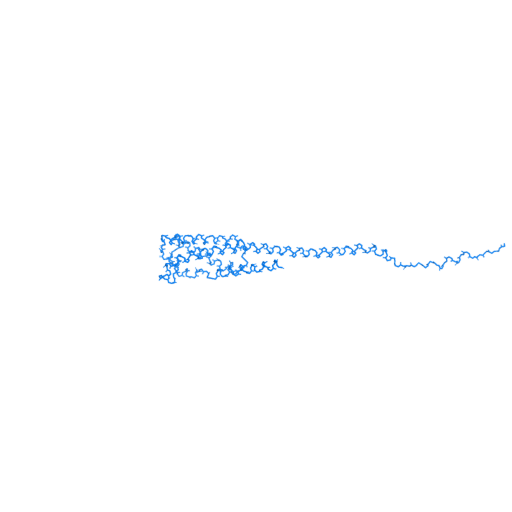 VAL A 1 110 ? -20.138 2.374 23.066 1.00 90.94 110 VAL A O 1
ATOM 912 N N . PHE A 1 111 ? -19.258 1.707 21.109 1.00 93.00 111 PHE A N 1
ATOM 913 C CA . PHE A 1 111 ? -19.815 2.805 20.325 1.00 93.00 111 PHE A CA 1
ATOM 914 C C . PHE A 1 111 ? -21.272 2.510 19.952 1.00 93.00 111 PHE A C 1
ATOM 916 O O . PHE A 1 111 ? -21.637 1.370 19.666 1.00 93.00 111 PHE A O 1
ATOM 923 N N . SER A 1 112 ? -22.115 3.541 19.921 1.00 91.44 112 SER A N 1
ATOM 924 C CA . SER A 1 112 ? -23.529 3.431 19.549 1.00 91.44 112 SER A CA 1
ATOM 925 C C . SER A 1 112 ? -23.908 4.467 18.486 1.00 91.44 112 SER A C 1
ATOM 927 O O . SER A 1 112 ? -23.127 5.369 18.171 1.00 91.44 112 SER A O 1
ATOM 929 N N . GLY A 1 113 ? -25.088 4.301 17.880 1.00 93.94 113 GLY A N 1
ATOM 930 C CA . GLY A 1 113 ? -25.606 5.213 16.858 1.00 93.94 113 GLY A CA 1
ATOM 931 C C . GLY A 1 113 ? -24.653 5.394 15.671 1.00 93.94 113 GLY A C 1
ATOM 932 O O . GLY A 1 113 ? -24.101 4.425 15.148 1.00 93.94 113 GLY A O 1
ATOM 933 N N . ASN A 1 114 ? -24.446 6.647 15.264 1.00 93.31 114 ASN A N 1
ATOM 934 C CA . ASN A 1 114 ? -23.613 6.996 14.111 1.00 93.31 114 ASN A CA 1
ATOM 935 C C . ASN A 1 114 ? -22.139 6.611 14.305 1.00 93.31 114 ASN A C 1
ATOM 937 O O . ASN A 1 114 ? -21.506 6.144 13.361 1.00 93.31 114 ASN A O 1
ATOM 941 N N . ASN A 1 115 ? -21.602 6.735 15.522 1.00 93.56 115 ASN A N 1
ATOM 942 C CA . ASN A 1 115 ? -20.192 6.440 15.799 1.00 93.56 115 ASN A CA 1
ATOM 943 C C . ASN A 1 115 ? -19.880 4.949 15.642 1.00 93.56 115 ASN A C 1
ATOM 945 O O . ASN A 1 115 ? -18.790 4.593 15.196 1.00 93.56 115 ASN A O 1
ATOM 949 N N . LYS A 1 116 ? -20.860 4.080 15.918 1.00 95.25 116 LYS A N 1
ATOM 950 C CA . LYS A 1 116 ? -20.759 2.650 15.612 1.00 95.25 116 LYS A CA 1
ATOM 951 C C . LYS A 1 116 ? -20.623 2.413 14.106 1.00 95.25 116 LYS A C 1
ATOM 953 O O . LYS A 1 116 ? -19.683 1.753 13.681 1.00 95.25 116 LYS A O 1
ATOM 958 N N . ILE A 1 117 ? -21.523 2.993 13.311 1.00 96.25 117 ILE A N 1
ATOM 959 C CA . ILE A 1 117 ? -21.547 2.825 11.847 1.00 96.25 117 ILE A CA 1
ATOM 960 C C . ILE A 1 117 ? -20.257 3.366 11.214 1.00 96.25 117 ILE A C 1
ATOM 962 O O . ILE A 1 117 ? -19.673 2.728 10.339 1.00 96.25 117 ILE A O 1
ATOM 966 N N . LEU A 1 118 ? -19.782 4.529 11.672 1.00 95.94 118 LEU A N 1
ATOM 967 C CA . LEU A 1 118 ? -18.525 5.110 11.200 1.00 95.94 118 LEU A CA 1
ATOM 968 C C . LEU A 1 118 ? -17.339 4.189 11.489 1.00 95.94 118 LEU A C 1
ATOM 970 O O . LEU A 1 118 ? -16.516 3.963 10.602 1.00 95.94 118 LEU A O 1
ATOM 974 N N . LEU A 1 119 ? -17.260 3.638 12.702 1.00 96.12 119 LEU A N 1
ATOM 975 C CA . LEU A 1 119 ? -16.190 2.718 13.065 1.00 96.12 119 LEU A CA 1
ATOM 976 C C . LEU A 1 119 ? -16.252 1.411 12.261 1.00 96.12 119 LEU A C 1
ATOM 978 O O . LEU A 1 119 ? -15.210 0.939 11.813 1.00 96.12 119 LEU A O 1
ATOM 982 N N . GLU A 1 120 ? -17.441 0.856 12.023 1.00 96.81 120 GLU A N 1
ATOM 983 C CA . GLU A 1 120 ? -17.621 -0.330 11.172 1.00 96.81 120 GLU A CA 1
ATOM 984 C C . GLU A 1 120 ? -17.096 -0.097 9.750 1.00 96.81 120 GLU A C 1
ATOM 986 O O . GLU A 1 120 ? -16.360 -0.928 9.215 1.00 96.81 120 GLU A O 1
ATOM 991 N N . GLU A 1 121 ? -17.405 1.054 9.147 1.00 97.69 121 GLU A N 1
ATOM 992 C CA . GLU A 1 121 ? -16.907 1.394 7.812 1.00 97.69 121 GLU A CA 1
ATOM 993 C C . GLU A 1 121 ? -15.385 1.637 7.812 1.00 97.69 121 GLU A C 1
ATOM 995 O O . GLU A 1 121 ? -14.698 1.226 6.875 1.00 97.69 121 GLU A O 1
ATOM 1000 N N . ILE A 1 122 ? -14.824 2.238 8.870 1.00 96.81 122 ILE A N 1
ATOM 1001 C CA . ILE A 1 122 ? -13.366 2.387 9.035 1.00 96.81 122 ILE A CA 1
ATOM 1002 C C . ILE A 1 122 ? -12.687 1.015 9.120 1.00 96.81 122 ILE A C 1
ATOM 1004 O O . ILE A 1 122 ? -11.687 0.788 8.437 1.00 96.81 122 ILE A O 1
ATOM 1008 N N . ILE A 1 123 ? -13.239 0.089 9.909 1.00 97.31 123 ILE A N 1
ATOM 1009 C CA . ILE A 1 123 ? -12.733 -1.285 10.025 1.00 97.31 123 ILE A CA 1
ATOM 1010 C C . ILE A 1 123 ? -12.773 -1.970 8.660 1.00 97.31 123 ILE A C 1
ATOM 1012 O O . ILE A 1 123 ? -11.759 -2.508 8.225 1.00 97.31 123 ILE A O 1
ATOM 1016 N N . LYS A 1 124 ? -13.893 -1.872 7.939 1.00 97.94 124 LYS A N 1
ATOM 1017 C CA . LYS A 1 124 ? -14.044 -2.442 6.595 1.00 97.94 124 LYS A CA 1
ATOM 1018 C C . LYS A 1 124 ? -13.012 -1.896 5.604 1.00 97.94 124 LYS A C 1
ATOM 1020 O O . LYS A 1 124 ? -12.458 -2.649 4.806 1.00 97.94 124 LYS A O 1
ATOM 1025 N N . ILE A 1 125 ? -12.712 -0.596 5.646 1.00 97.75 125 ILE A N 1
ATOM 1026 C CA . ILE A 1 125 ? -11.636 -0.010 4.829 1.00 97.75 125 ILE A CA 1
ATOM 1027 C C . ILE A 1 125 ? -10.264 -0.548 5.256 1.00 97.75 125 ILE A C 1
ATOM 1029 O O . ILE A 1 125 ? -9.420 -0.805 4.395 1.00 97.75 125 ILE A O 1
ATOM 1033 N N . GLY A 1 126 ? -10.043 -0.755 6.556 1.00 97.06 126 GLY A N 1
ATOM 1034 C CA . GLY A 1 126 ? -8.858 -1.433 7.086 1.00 97.06 126 GLY A CA 1
ATOM 1035 C C . GLY A 1 126 ? -8.679 -2.829 6.488 1.00 97.06 126 GLY A C 1
ATOM 1036 O O . GLY A 1 126 ? -7.610 -3.133 5.967 1.00 97.06 126 GLY A O 1
ATOM 1037 N N . GLU A 1 127 ? -9.744 -3.630 6.433 1.00 97.62 127 GLU A N 1
ATOM 1038 C CA . GLU A 1 127 ? -9.723 -4.968 5.822 1.00 97.62 127 GLU A CA 1
ATOM 1039 C C . GLU A 1 127 ? -9.424 -4.926 4.319 1.00 97.62 127 GLU A C 1
ATOM 1041 O O . GLU A 1 127 ? -8.626 -5.718 3.816 1.00 97.62 127 GLU A O 1
ATOM 1046 N N . LEU A 1 128 ? -10.020 -3.975 3.589 1.00 97.88 128 LEU A N 1
ATOM 1047 C CA . LEU A 1 128 ? -9.706 -3.756 2.173 1.00 97.88 128 LEU A CA 1
ATOM 1048 C C . LEU A 1 128 ? -8.240 -3.353 1.976 1.00 97.88 128 LEU A C 1
ATOM 1050 O O . LEU A 1 128 ? -7.604 -3.783 1.015 1.00 97.88 128 LEU A O 1
ATOM 1054 N N . THR A 1 129 ? -7.695 -2.563 2.902 1.00 96.88 129 THR A N 1
ATOM 1055 C CA . THR A 1 129 ? -6.290 -2.146 2.892 1.00 96.88 129 THR A CA 1
ATOM 1056 C C . THR A 1 129 ? -5.366 -3.335 3.162 1.00 96.88 129 THR A C 1
ATOM 1058 O O . THR A 1 129 ? -4.403 -3.534 2.425 1.00 96.88 129 THR A O 1
ATOM 1061 N N . GLU A 1 130 ? -5.672 -4.162 4.166 1.00 96.56 130 GLU A N 1
ATOM 1062 C CA . GLU A 1 130 ? -4.956 -5.414 4.455 1.00 96.56 130 GLU A CA 1
ATOM 1063 C C . GLU A 1 130 ? -4.947 -6.340 3.234 1.00 96.56 130 GLU A C 1
ATOM 1065 O O . GLU A 1 130 ? -3.889 -6.823 2.825 1.00 96.56 130 GLU A O 1
ATOM 1070 N N . LYS A 1 131 ? -6.116 -6.538 2.614 1.00 97.12 131 LYS A N 1
ATOM 1071 C CA . LYS A 1 131 ? -6.268 -7.372 1.421 1.00 97.12 131 LYS A CA 1
ATOM 1072 C C . LYS A 1 131 ? -5.421 -6.854 0.260 1.00 97.12 131 LYS A C 1
ATOM 1074 O O . LYS A 1 131 ? -4.683 -7.632 -0.338 1.00 97.12 131 LYS A O 1
ATOM 1079 N N . LEU A 1 132 ? -5.469 -5.550 -0.015 1.00 97.56 132 LEU A N 1
ATOM 1080 C CA . LEU A 1 132 ? -4.665 -4.927 -1.066 1.00 97.56 132 LEU A CA 1
ATOM 1081 C C . LEU A 1 132 ? -3.162 -5.123 -0.821 1.00 97.56 132 LEU A C 1
ATOM 1083 O O . LEU A 1 132 ? -2.435 -5.502 -1.737 1.00 97.56 132 LEU A O 1
ATOM 1087 N N . ILE A 1 133 ? -2.700 -4.903 0.414 1.00 96.31 133 ILE A N 1
ATOM 1088 C CA . ILE A 1 133 ? -1.296 -5.110 0.799 1.00 96.31 133 ILE A CA 1
ATOM 1089 C C . ILE A 1 133 ? -0.886 -6.566 0.585 1.00 96.31 133 ILE A C 1
ATOM 1091 O O . ILE A 1 133 ? 0.202 -6.816 0.072 1.00 96.31 133 ILE A O 1
ATOM 1095 N N . HIS A 1 134 ? -1.743 -7.520 0.947 1.00 94.94 134 HIS A N 1
ATOM 1096 C CA . HIS A 1 134 ? -1.453 -8.941 0.793 1.00 94.94 134 HIS A CA 1
ATOM 1097 C C . HIS A 1 134 ? -1.402 -9.366 -0.682 1.00 94.94 134 HIS A C 1
ATOM 1099 O O . HIS A 1 134 ? -0.420 -9.962 -1.122 1.00 94.94 134 HIS A O 1
ATOM 1105 N N . GLU A 1 135 ? -2.421 -9.015 -1.468 1.00 96.62 135 GLU A N 1
ATOM 1106 C CA . GLU A 1 135 ? -2.547 -9.414 -2.877 1.00 96.62 135 GLU A CA 1
ATOM 1107 C C . GLU A 1 135 ? -1.502 -8.753 -3.780 1.00 96.62 135 GLU A C 1
ATOM 1109 O O . GLU A 1 135 ? -1.074 -9.333 -4.779 1.00 96.62 135 GLU A O 1
ATOM 1114 N N . LYS A 1 136 ? -1.083 -7.531 -3.440 1.00 96.44 136 LYS A N 1
ATOM 1115 C CA . LYS A 1 136 ? -0.154 -6.724 -4.239 1.00 96.44 136 LYS A CA 1
ATOM 1116 C C . LYS A 1 136 ? 1.201 -6.535 -3.562 1.00 96.44 136 LYS A C 1
ATOM 1118 O O . LYS A 1 136 ? 1.967 -5.668 -3.971 1.00 96.44 136 LYS A O 1
ATOM 1123 N N . ALA A 1 137 ? 1.549 -7.385 -2.593 1.00 92.50 137 ALA A N 1
ATOM 1124 C CA . ALA A 1 137 ? 2.821 -7.319 -1.866 1.00 92.50 137 ALA A CA 1
ATOM 1125 C C . ALA A 1 137 ? 4.056 -7.326 -2.788 1.00 92.50 137 ALA A C 1
ATOM 1127 O O . ALA A 1 137 ? 5.085 -6.737 -2.459 1.00 92.50 137 ALA A O 1
ATOM 1128 N N . GLY A 1 138 ? 3.956 -7.985 -3.949 1.00 93.75 138 GLY A N 1
ATOM 1129 C CA . GLY A 1 138 ? 5.018 -8.036 -4.958 1.00 93.75 138 GLY A CA 1
ATOM 1130 C C . GLY A 1 138 ? 5.267 -6.719 -5.700 1.00 93.75 138 GLY A C 1
ATOM 1131 O O . GLY A 1 138 ? 6.285 -6.602 -6.367 1.00 93.75 138 GLY A O 1
ATOM 1132 N N . LEU A 1 139 ? 4.371 -5.735 -5.583 1.00 95.00 139 LEU A N 1
ATOM 1133 C CA . LEU A 1 139 ? 4.517 -4.404 -6.186 1.00 95.00 139 LEU A CA 1
ATOM 1134 C C . LEU A 1 139 ? 5.180 -3.390 -5.235 1.00 95.00 139 LEU A C 1
ATOM 1136 O O . LEU A 1 139 ? 5.333 -2.222 -5.589 1.00 95.00 139 LEU A O 1
ATOM 1140 N N . ILE A 1 140 ? 5.552 -3.823 -4.026 1.00 93.94 140 ILE A N 1
ATOM 1141 C CA . ILE A 1 140 ? 6.110 -2.973 -2.973 1.00 93.94 140 ILE A CA 1
ATOM 1142 C C . ILE A 1 140 ? 7.631 -3.122 -2.962 1.00 93.94 140 ILE A C 1
ATOM 1144 O O . ILE A 1 140 ? 8.174 -4.048 -2.352 1.00 93.94 140 ILE A O 1
ATOM 1148 N N . ASP A 1 141 ? 8.318 -2.191 -3.619 1.00 88.94 141 ASP A N 1
ATOM 1149 C CA . ASP A 1 141 ? 9.784 -2.233 -3.741 1.00 88.94 141 ASP A CA 1
ATOM 1150 C C . ASP A 1 141 ? 10.504 -1.696 -2.507 1.00 88.94 141 ASP A C 1
ATOM 1152 O O . ASP A 1 141 ? 11.647 -2.055 -2.231 1.00 88.94 141 ASP A O 1
ATOM 1156 N N . ASP A 1 142 ? 9.858 -0.788 -1.774 1.00 92.31 142 ASP A N 1
ATOM 1157 C CA . ASP A 1 142 ? 10.471 -0.177 -0.605 1.00 92.31 142 ASP A CA 1
ATOM 1158 C C . ASP A 1 142 ? 10.484 -1.169 0.562 1.00 92.31 142 ASP A C 1
ATOM 1160 O O . ASP A 1 142 ? 9.443 -1.514 1.129 1.00 92.31 142 ASP A O 1
ATOM 1164 N N . THR A 1 143 ? 11.685 -1.622 0.925 1.00 92.19 143 THR A N 1
ATOM 1165 C CA . THR A 1 143 ? 11.888 -2.606 1.991 1.00 92.19 143 THR A CA 1
ATOM 1166 C C . THR A 1 143 ? 11.325 -2.132 3.326 1.00 92.19 143 THR A C 1
ATOM 1168 O O . THR A 1 143 ? 10.685 -2.922 4.011 1.00 92.19 143 THR A O 1
ATOM 1171 N N . ASN A 1 144 ? 11.518 -0.863 3.698 1.00 92.69 144 ASN A N 1
ATOM 1172 C CA . ASN A 1 144 ? 11.033 -0.333 4.975 1.00 92.69 144 ASN A CA 1
ATOM 1173 C C . ASN A 1 144 ? 9.496 -0.310 5.014 1.00 92.69 144 ASN A C 1
ATOM 1175 O O . ASN A 1 144 ? 8.876 -0.764 5.979 1.00 92.69 144 ASN A O 1
ATOM 1179 N N . LEU A 1 145 ? 8.873 0.151 3.929 1.00 93.75 145 LEU A N 1
ATOM 1180 C CA . LEU A 1 145 ? 7.425 0.144 3.769 1.00 93.75 145 LEU A CA 1
ATOM 1181 C C . LEU A 1 145 ? 6.875 -1.286 3.866 1.00 93.75 145 LEU A C 1
ATOM 1183 O O . LEU A 1 145 ? 5.932 -1.534 4.617 1.00 93.75 145 LEU A O 1
ATOM 1187 N N . ARG A 1 146 ? 7.503 -2.233 3.158 1.00 93.19 146 ARG A N 1
ATOM 1188 C CA . ARG A 1 146 ? 7.076 -3.634 3.077 1.00 93.19 146 ARG A CA 1
ATOM 1189 C C . ARG A 1 146 ? 7.228 -4.401 4.390 1.00 93.19 146 ARG A C 1
ATOM 1191 O O . ARG A 1 146 ? 6.352 -5.197 4.712 1.00 93.19 146 ARG A O 1
ATOM 1198 N N . THR A 1 147 ? 8.329 -4.220 5.119 1.00 91.50 147 THR A N 1
ATOM 1199 C CA . THR A 1 147 ? 8.675 -5.089 6.261 1.00 91.50 147 THR A CA 1
ATOM 1200 C C . THR A 1 147 ? 8.406 -4.468 7.626 1.00 91.50 147 THR A C 1
ATOM 1202 O O . THR A 1 147 ? 8.295 -5.204 8.603 1.00 91.50 147 THR A O 1
ATOM 1205 N N . ILE A 1 148 ? 8.263 -3.142 7.712 1.00 92.06 148 ILE A N 1
ATOM 1206 C CA . ILE A 1 148 ? 8.105 -2.441 8.993 1.00 92.06 148 ILE A CA 1
ATOM 1207 C C . ILE A 1 148 ? 6.782 -1.680 9.035 1.00 92.06 148 ILE A C 1
ATOM 1209 O O . ILE A 1 148 ? 5.950 -1.925 9.912 1.00 92.06 148 ILE A O 1
ATOM 1213 N N . VAL A 1 149 ? 6.568 -0.765 8.090 1.00 94.44 149 VAL A N 1
ATOM 1214 C CA . VAL A 1 149 ? 5.468 0.206 8.182 1.00 94.44 149 VAL A CA 1
ATOM 1215 C C . VAL A 1 149 ? 4.115 -0.444 7.889 1.00 94.44 149 VAL A C 1
ATOM 1217 O O . VAL A 1 149 ? 3.200 -0.346 8.707 1.00 94.44 149 VAL A O 1
ATOM 1220 N N . LEU A 1 150 ? 3.975 -1.152 6.764 1.00 95.19 150 LEU A N 1
ATOM 1221 C CA . LEU A 1 150 ? 2.719 -1.821 6.406 1.00 95.19 150 LEU A CA 1
ATOM 1222 C C . LEU A 1 150 ? 2.355 -2.958 7.376 1.00 95.19 150 LEU A C 1
ATOM 1224 O O . LEU A 1 150 ? 1.189 -3.029 7.772 1.00 95.19 150 LEU A O 1
ATOM 1228 N N . PRO A 1 151 ? 3.294 -3.798 7.855 1.00 94.31 151 PRO A N 1
ATOM 1229 C CA . PRO A 1 151 ? 2.998 -4.766 8.911 1.00 94.3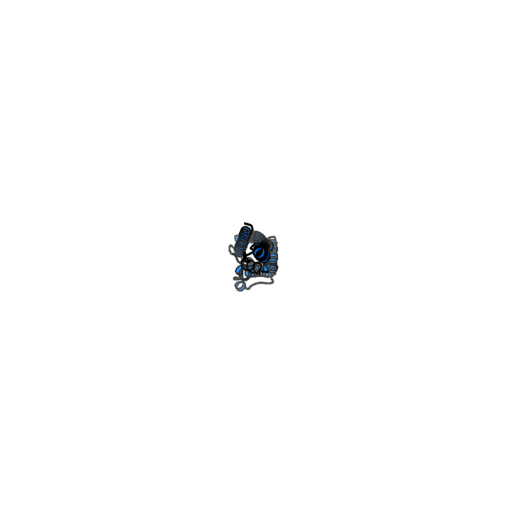1 151 PRO A CA 1
ATOM 1230 C C . PRO A 1 151 ? 2.491 -4.114 10.202 1.00 94.31 151 PRO A C 1
ATOM 1232 O O . PRO A 1 151 ? 1.546 -4.608 10.815 1.00 94.31 151 PRO A O 1
ATOM 1235 N N . ARG A 1 152 ? 3.048 -2.962 10.599 1.00 93.44 152 ARG A N 1
ATOM 1236 C CA . ARG A 1 152 ? 2.552 -2.219 11.766 1.00 93.44 152 ARG A CA 1
ATOM 1237 C C . ARG A 1 152 ? 1.143 -1.666 11.536 1.00 93.44 152 ARG A C 1
ATOM 1239 O O . ARG A 1 152 ? 0.303 -1.771 12.425 1.00 93.44 152 ARG A O 1
ATOM 1246 N N . ALA A 1 153 ? 0.870 -1.118 10.352 1.00 94.62 153 ALA A N 1
ATOM 1247 C CA . ALA A 1 153 ? -0.454 -0.611 9.990 1.00 94.62 153 ALA A CA 1
ATOM 1248 C C . ALA A 1 153 ? -1.519 -1.720 9.978 1.00 94.62 153 ALA A C 1
ATOM 1250 O O . ALA A 1 153 ? -2.562 -1.579 10.608 1.00 94.62 153 ALA A O 1
ATOM 1251 N N . THR A 1 154 ? -1.229 -2.844 9.322 1.00 95.38 154 THR A N 1
ATOM 1252 C CA . THR A 1 154 ? -2.131 -4.007 9.251 1.00 95.38 154 THR A CA 1
ATOM 1253 C C . THR A 1 154 ? -2.362 -4.636 10.622 1.00 95.38 154 THR A C 1
ATOM 1255 O O . THR A 1 154 ? -3.498 -4.944 10.969 1.00 95.38 154 THR A O 1
ATOM 1258 N N . THR A 1 155 ? -1.326 -4.719 11.464 1.00 94.44 155 THR A N 1
ATOM 1259 C CA . THR A 1 155 ? -1.480 -5.133 12.869 1.00 94.44 155 THR A CA 1
ATOM 1260 C C . THR A 1 155 ? -2.423 -4.194 13.617 1.00 94.44 155 THR A C 1
ATOM 1262 O O . THR A 1 155 ? -3.291 -4.650 14.355 1.00 94.44 155 THR A O 1
ATOM 1265 N N . HIS A 1 156 ? -2.295 -2.882 13.418 1.00 93.94 156 HIS A N 1
ATOM 1266 C CA . HIS A 1 156 ? -3.171 -1.914 14.066 1.00 93.94 156 HIS A CA 1
ATOM 1267 C C . HIS A 1 156 ? -4.640 -2.061 13.627 1.00 93.94 156 HIS A C 1
ATOM 1269 O O . HIS A 1 156 ? -5.529 -2.050 14.479 1.00 93.94 156 HIS A O 1
ATOM 1275 N N . PHE A 1 157 ? -4.903 -2.257 12.330 1.00 94.81 157 PHE A N 1
ATOM 1276 C CA . PHE A 1 157 ? -6.255 -2.524 11.819 1.00 94.81 157 PHE A CA 1
ATOM 1277 C C . PHE A 1 157 ? -6.846 -3.806 12.414 1.00 94.81 157 PHE A C 1
ATOM 1279 O O . PHE A 1 157 ? -7.979 -3.795 12.904 1.00 94.81 157 PHE A O 1
ATOM 1286 N N . LEU A 1 158 ? -6.049 -4.876 12.476 1.00 94.75 158 LEU A N 1
ATOM 1287 C CA . LEU A 1 158 ? -6.438 -6.129 13.112 1.00 94.75 158 LEU A CA 1
ATOM 1288 C C . LEU A 1 158 ? -6.795 -5.933 14.591 1.00 94.75 158 LEU A C 1
ATOM 1290 O O . LEU A 1 158 ? -7.833 -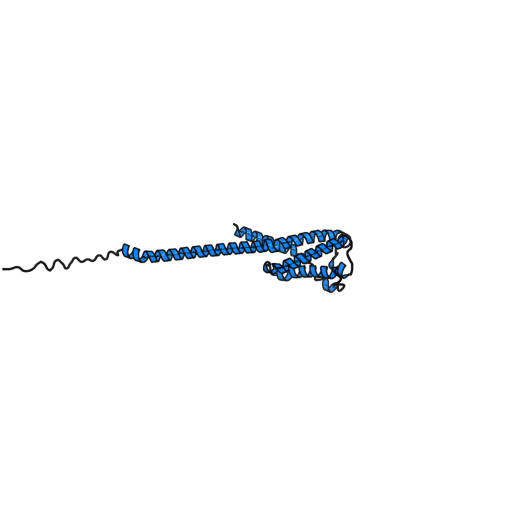6.422 15.027 1.00 94.75 158 LEU A O 1
ATOM 1294 N N . LEU A 1 159 ? -5.976 -5.207 15.357 1.00 94.19 159 LEU A N 1
ATOM 1295 C CA . LEU A 1 159 ? -6.237 -4.960 16.777 1.00 94.19 159 LEU A CA 1
ATOM 1296 C C . LEU A 1 159 ? -7.535 -4.184 16.999 1.00 94.19 159 LEU A C 1
ATOM 1298 O O . LEU A 1 159 ? -8.319 -4.569 17.863 1.00 94.19 159 LEU A O 1
ATOM 1302 N N . ILE A 1 160 ? -7.790 -3.133 16.211 1.00 94.38 160 ILE A N 1
ATOM 1303 C CA . ILE A 1 160 ? -9.055 -2.389 16.288 1.00 94.38 160 ILE A CA 1
ATOM 1304 C C . ILE A 1 160 ? -10.232 -3.315 15.983 1.00 94.38 160 ILE A C 1
ATOM 1306 O O . ILE A 1 160 ? -11.206 -3.315 16.730 1.00 94.38 160 ILE A O 1
ATOM 1310 N N . ARG A 1 161 ? -10.142 -4.131 14.928 1.00 95.31 161 ARG A N 1
ATOM 1311 C CA . ARG A 1 161 ? -11.197 -5.082 14.551 1.00 95.31 161 ARG A CA 1
ATOM 1312 C C . ARG A 1 161 ? -11.472 -6.109 15.651 1.00 95.31 161 ARG A C 1
ATOM 1314 O O . ARG A 1 161 ? -12.630 -6.351 15.975 1.00 95.31 161 ARG A O 1
ATOM 1321 N N . LEU A 1 162 ? -10.428 -6.693 16.244 1.00 94.44 162 LEU A N 1
ATOM 1322 C CA . LEU A 1 162 ? -10.567 -7.675 17.325 1.00 94.44 162 LEU A CA 1
ATOM 1323 C C . LEU A 1 162 ? -11.137 -7.051 18.601 1.00 94.44 162 LEU A C 1
ATOM 1325 O O . LEU A 1 162 ? -12.003 -7.652 19.235 1.00 94.44 162 LEU A O 1
ATOM 1329 N N . ALA A 1 163 ? -10.686 -5.846 18.957 1.00 93.88 163 ALA A N 1
ATOM 1330 C CA . ALA A 1 163 ? -11.213 -5.116 20.105 1.00 93.88 163 ALA A CA 1
ATOM 1331 C C . ALA A 1 163 ? -12.678 -4.708 19.880 1.00 93.88 163 ALA A C 1
ATOM 1333 O O . ALA A 1 163 ? -13.509 -4.870 20.767 1.00 93.88 163 ALA A O 1
ATOM 1334 N N . TYR A 1 164 ? -13.026 -4.270 18.666 1.00 94.94 164 TYR A N 1
ATOM 1335 C CA . TYR A 1 164 ? -14.404 -3.959 18.283 1.00 94.94 164 TYR A CA 1
ATOM 1336 C C . TYR A 1 164 ? -15.325 -5.184 18.348 1.00 94.94 164 TYR A C 1
ATOM 1338 O O . TYR A 1 164 ? -16.456 -5.084 18.816 1.00 94.94 164 TYR A O 1
ATOM 1346 N N . ALA A 1 165 ? -14.833 -6.353 17.930 1.00 93.50 165 ALA A N 1
ATOM 1347 C CA . ALA A 1 165 ? -15.565 -7.615 18.019 1.00 93.50 165 ALA A CA 1
ATOM 1348 C C . ALA A 1 165 ? -15.682 -8.165 19.456 1.00 93.50 165 ALA A C 1
ATOM 1350 O O . ALA A 1 165 ? -16.321 -9.195 19.658 1.00 93.50 165 ALA A O 1
ATOM 1351 N N . GLY A 1 166 ? -15.039 -7.533 20.446 1.00 91.50 166 GLY A N 1
ATOM 1352 C CA . GLY A 1 166 ? -14.972 -8.026 21.824 1.00 91.50 166 GLY A CA 1
ATOM 1353 C C . GLY A 1 166 ? -14.083 -9.263 22.005 1.00 91.50 166 GLY A C 1
ATOM 1354 O O . GLY A 1 166 ? -14.048 -9.837 23.088 1.00 91.50 166 GLY A O 1
ATOM 1355 N N . ALA A 1 167 ? -13.346 -9.675 20.967 1.00 91.06 167 ALA A N 1
ATOM 1356 C CA . ALA A 1 167 ? -12.398 -10.789 21.032 1.00 91.06 167 ALA A CA 1
ATOM 1357 C C . ALA A 1 167 ? -11.097 -10.409 21.760 1.00 91.06 167 ALA A C 1
ATOM 1359 O O . ALA A 1 167 ? -10.325 -11.284 22.151 1.00 91.06 167 ALA A O 1
ATOM 1360 N N . LEU A 1 168 ? -10.844 -9.105 21.921 1.00 89.38 168 LEU A N 1
ATOM 1361 C CA . LEU A 1 168 ? -9.693 -8.559 22.627 1.00 89.38 168 LEU A CA 1
ATOM 1362 C C . LEU A 1 168 ? -10.147 -7.523 23.663 1.00 89.38 168 LEU A C 1
ATOM 1364 O O . LEU A 1 168 ? -10.736 -6.507 23.304 1.00 89.38 168 LEU A O 1
ATOM 1368 N N . THR A 1 169 ? -9.844 -7.766 24.937 1.00 86.00 169 THR A N 1
ATOM 1369 C CA . THR A 1 169 ? -10.210 -6.896 26.069 1.00 86.00 169 THR A CA 1
ATOM 1370 C C . THR A 1 169 ? -9.085 -6.863 27.101 1.00 86.00 169 THR A C 1
ATOM 1372 O O . THR A 1 169 ? -8.435 -7.885 27.319 1.00 86.00 169 THR A O 1
ATOM 1375 N N . GLY A 1 170 ? -8.889 -5.732 27.783 1.00 85.81 170 GLY A N 1
ATOM 1376 C CA . GLY A 1 170 ? -7.870 -5.590 28.830 1.00 85.81 170 GLY A CA 1
ATOM 1377 C C . GLY A 1 170 ? -6.432 -5.438 28.311 1.00 85.81 170 GLY A C 1
ATOM 1378 O O . GLY A 1 170 ? -6.208 -5.027 27.173 1.00 85.81 170 GLY A O 1
ATOM 1379 N N . ASP A 1 171 ? -5.454 -5.714 29.185 1.00 83.12 171 ASP A N 1
ATOM 1380 C CA . ASP A 1 171 ? -4.005 -5.700 28.904 1.00 83.12 171 ASP A CA 1
ATOM 1381 C C . ASP A 1 171 ? -3.493 -4.451 28.160 1.00 83.12 171 ASP A C 1
ATOM 1383 O O . ASP A 1 171 ? -2.669 -4.529 27.246 1.00 83.12 171 ASP A O 1
ATOM 1387 N N . LEU A 1 172 ? -3.955 -3.265 28.573 1.00 82.44 172 LEU A N 1
ATOM 1388 C CA . LEU A 1 172 ? -3.650 -1.992 27.905 1.00 82.44 172 LEU A CA 1
ATOM 1389 C C . LEU A 1 172 ? -2.147 -1.787 27.671 1.00 82.44 172 LEU A C 1
ATOM 1391 O O . LEU A 1 172 ? -1.740 -1.375 26.585 1.00 82.44 172 LEU A O 1
ATOM 1395 N N . ASP A 1 173 ? -1.314 -2.102 28.667 1.00 82.94 173 ASP A N 1
ATOM 1396 C CA . ASP A 1 173 ? 0.138 -1.908 28.597 1.00 82.94 173 ASP A CA 1
ATOM 1397 C C . ASP A 1 173 ? 0.805 -2.729 27.491 1.00 82.94 173 ASP A C 1
ATOM 1399 O O . ASP A 1 173 ? 1.759 -2.262 26.868 1.00 82.94 173 ASP A O 1
ATOM 1403 N N . ARG A 1 174 ? 0.258 -3.908 27.174 1.00 84.50 174 ARG A N 1
ATOM 1404 C CA . ARG A 1 174 ? 0.761 -4.778 26.107 1.00 84.50 174 ARG A CA 1
ATOM 1405 C C . ARG A 1 174 ? 0.534 -4.177 24.720 1.00 84.50 174 ARG A C 1
ATOM 1407 O O . ARG A 1 174 ? 1.360 -4.364 23.830 1.00 84.50 174 ARG A O 1
ATOM 1414 N N . PHE A 1 175 ? -0.574 -3.460 24.536 1.00 83.69 175 PHE A N 1
ATOM 1415 C CA . PHE A 1 175 ? -0.994 -2.932 23.234 1.00 83.69 175 PHE A CA 1
ATOM 1416 C C . PHE A 1 175 ? -0.610 -1.464 23.007 1.00 83.69 175 PHE A C 1
ATOM 1418 O O . PHE A 1 175 ? -0.668 -0.995 21.871 1.00 83.69 175 PHE A O 1
ATOM 1425 N N . LYS A 1 176 ? -0.147 -0.745 24.040 1.00 74.88 176 LYS A N 1
ATOM 1426 C CA . LYS A 1 176 ? 0.272 0.670 23.949 1.00 74.88 176 LYS A CA 1
ATOM 1427 C C . LYS A 1 176 ? 1.339 0.944 22.887 1.00 74.88 176 LYS A C 1
ATOM 1429 O O . LYS A 1 176 ? 1.369 2.037 22.331 1.00 74.88 176 LYS A O 1
ATOM 1434 N N . THR A 1 177 ? 2.216 -0.015 22.601 1.00 78.56 177 THR A N 1
ATOM 1435 C CA . THR A 1 177 ? 3.303 0.141 21.617 1.00 78.56 177 THR A CA 1
ATOM 1436 C C . THR A 1 177 ? 2.852 -0.128 20.177 1.00 78.56 177 THR A C 1
ATOM 1438 O O . THR A 1 177 ? 3.504 0.324 19.234 1.00 78.56 177 THR A O 1
ATOM 1441 N N . LEU A 1 178 ? 1.712 -0.801 19.985 1.00 80.50 178 LEU A N 1
ATOM 1442 C CA . LEU A 1 178 ? 1.157 -1.180 18.680 1.00 80.50 178 LEU A CA 1
ATOM 1443 C C . LEU A 1 178 ? 0.259 -0.070 18.118 1.00 80.50 178 LEU A C 1
ATOM 1445 O O . LEU A 1 178 ? -0.943 -0.224 17.885 1.00 80.50 178 LEU A O 1
ATOM 1449 N N . THR A 1 179 ? 0.882 1.088 17.914 1.00 82.88 179 THR A N 1
ATOM 1450 C CA . THR A 1 179 ? 0.227 2.285 17.383 1.00 82.88 179 THR A CA 1
ATOM 1451 C C . THR A 1 179 ? 0.296 2.353 15.864 1.00 82.88 179 THR A C 1
ATOM 1453 O O . THR A 1 179 ? 1.203 1.812 15.225 1.00 82.88 179 THR A O 1
ATOM 1456 N N . PHE A 1 180 ? -0.677 3.054 15.285 1.00 89.62 180 PHE A N 1
ATOM 1457 C CA . PHE A 1 180 ? -0.708 3.324 13.859 1.00 89.62 180 PHE A CA 1
ATOM 1458 C C . PHE A 1 180 ? 0.537 4.124 13.411 1.00 89.62 180 PHE A C 1
ATOM 1460 O O . PHE A 1 180 ? 0.862 5.137 14.043 1.00 89.62 180 PHE A O 1
ATOM 1467 N N . PRO A 1 181 ? 1.229 3.721 12.327 1.00 91.50 181 PRO A N 1
ATOM 1468 C CA . PRO A 1 181 ? 2.381 4.454 11.806 1.00 91.50 181 PRO A CA 1
ATOM 1469 C C . PRO A 1 181 ? 1.959 5.800 11.198 1.00 91.50 181 PRO A C 1
ATOM 1471 O O . PRO A 1 181 ? 1.359 5.857 10.126 1.00 91.50 181 PRO A O 1
ATOM 1474 N N . LYS A 1 182 ? 2.289 6.902 11.882 1.00 88.75 182 LYS A N 1
ATOM 1475 C CA . LYS A 1 182 ? 1.929 8.276 11.469 1.00 88.75 182 LYS A CA 1
ATOM 1476 C C . LYS A 1 182 ? 2.571 8.711 10.148 1.00 88.75 182 LYS A C 1
ATOM 1478 O O . LYS A 1 182 ? 2.081 9.626 9.498 1.00 88.75 182 LYS A O 1
ATOM 1483 N N . ASP A 1 183 ? 3.675 8.080 9.778 1.00 91.00 183 ASP A N 1
ATOM 1484 C CA . ASP A 1 183 ? 4.460 8.341 8.577 1.00 91.00 183 ASP A CA 1
ATOM 1485 C C . ASP A 1 183 ? 3.973 7.561 7.347 1.00 91.00 183 ASP A C 1
ATOM 1487 O O . ASP A 1 183 ? 4.434 7.847 6.244 1.00 91.00 183 ASP A O 1
ATOM 1491 N N . LEU A 1 184 ? 3.026 6.622 7.497 1.00 93.44 184 LEU A N 1
ATOM 1492 C CA . LEU A 1 184 ? 2.576 5.764 6.397 1.00 93.44 184 LEU A CA 1
ATOM 1493 C C . LEU A 1 184 ? 2.109 6.565 5.178 1.00 93.44 184 LEU A C 1
ATOM 1495 O O . LEU A 1 184 ? 2.580 6.319 4.070 1.00 93.44 184 LEU A O 1
ATOM 1499 N N . ASP A 1 185 ? 1.207 7.525 5.380 1.00 94.00 185 ASP A N 1
ATOM 1500 C CA . ASP A 1 185 ? 0.611 8.279 4.273 1.00 94.00 185 ASP A CA 1
ATOM 1501 C C . ASP A 1 185 ? 1.679 9.121 3.549 1.00 94.00 185 ASP A C 1
ATOM 1503 O O . ASP A 1 185 ? 1.724 9.153 2.320 1.00 94.00 185 ASP A O 1
ATOM 1507 N N . LEU A 1 186 ? 2.618 9.708 4.300 1.00 93.94 186 LEU A N 1
ATOM 1508 C CA . LEU A 1 186 ? 3.750 10.457 3.743 1.00 93.94 186 LEU A CA 1
ATOM 1509 C C . LEU A 1 186 ? 4.690 9.563 2.925 1.00 93.94 186 LEU A C 1
ATOM 1511 O O . LEU A 1 186 ? 5.162 9.971 1.864 1.00 93.94 186 LEU A O 1
ATOM 1515 N N . LEU A 1 187 ? 4.974 8.351 3.404 1.00 95.00 187 LEU A N 1
ATOM 1516 C CA . LEU A 1 187 ? 5.832 7.399 2.700 1.00 95.00 187 LEU A CA 1
ATOM 1517 C C . LEU A 1 187 ? 5.181 6.893 1.409 1.00 95.00 187 LEU A C 1
ATOM 1519 O O . LEU A 1 187 ? 5.865 6.782 0.391 1.00 95.00 187 LEU A O 1
ATOM 1523 N N . LEU A 1 188 ? 3.874 6.622 1.433 1.00 95.62 188 LEU A N 1
ATOM 1524 C CA . LEU A 1 188 ? 3.117 6.209 0.251 1.00 95.62 188 LEU A CA 1
ATOM 1525 C C . LEU A 1 188 ? 3.100 7.308 -0.817 1.00 95.62 188 LEU A C 1
ATOM 1527 O O . LEU A 1 188 ? 3.410 7.030 -1.975 1.00 95.62 188 LEU A O 1
ATOM 1531 N N . GLU A 1 189 ? 2.821 8.554 -0.428 1.00 95.56 189 GLU A N 1
ATOM 1532 C CA . GLU A 1 189 ? 2.844 9.705 -1.341 1.00 95.56 189 GLU A CA 1
ATOM 1533 C C . GLU A 1 189 ? 4.238 9.952 -1.919 1.00 95.56 189 GLU A C 1
ATOM 1535 O O . GLU A 1 189 ? 4.401 10.144 -3.126 1.00 95.56 189 GLU A O 1
ATOM 1540 N N . LYS A 1 190 ? 5.276 9.882 -1.075 1.00 95.62 190 LYS A N 1
ATOM 1541 C CA . LYS A 1 190 ? 6.666 10.007 -1.524 1.00 95.62 190 LYS A CA 1
ATOM 1542 C C . LYS A 1 190 ? 6.990 8.963 -2.592 1.00 95.62 190 LYS A C 1
ATOM 1544 O O . LYS A 1 190 ? 7.551 9.310 -3.628 1.00 95.62 190 LYS A O 1
ATOM 1549 N N . LYS A 1 191 ? 6.611 7.701 -2.369 1.00 95.44 191 LYS A N 1
ATOM 1550 C CA . LYS A 1 191 ? 6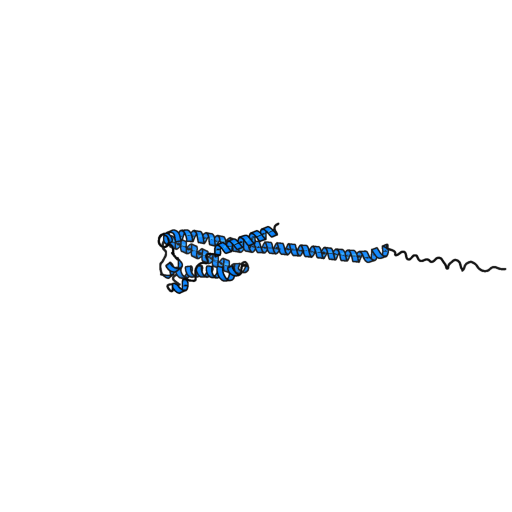.866 6.614 -3.323 1.00 95.44 191 LYS A CA 1
ATOM 1551 C C . LYS A 1 191 ? 6.083 6.765 -4.617 1.00 95.44 191 LYS A C 1
ATOM 1553 O O . LYS A 1 191 ? 6.656 6.580 -5.687 1.00 95.44 191 LYS A O 1
ATOM 1558 N N . LYS A 1 192 ? 4.812 7.163 -4.541 1.00 96.19 192 LYS A N 1
ATOM 1559 C CA . LYS A 1 192 ? 4.014 7.496 -5.725 1.00 96.19 192 LYS A CA 1
ATOM 1560 C C . LYS A 1 192 ? 4.691 8.587 -6.555 1.00 96.19 192 LYS A C 1
ATOM 1562 O O . LYS A 1 192 ? 4.864 8.414 -7.757 1.00 96.19 192 LYS A O 1
ATOM 1567 N N . LYS A 1 193 ? 5.149 9.663 -5.911 1.00 96.81 193 LYS A N 1
ATOM 1568 C CA . LYS A 1 193 ? 5.850 10.760 -6.585 1.00 96.81 193 LYS A CA 1
ATOM 1569 C C . LYS A 1 193 ? 7.167 10.311 -7.228 1.00 96.81 193 LYS A C 1
ATOM 1571 O O . LYS A 1 193 ? 7.431 10.668 -8.371 1.00 96.81 193 LYS A O 1
ATOM 1576 N N . GLU A 1 194 ? 7.971 9.500 -6.536 1.00 95.88 194 GLU A N 1
ATOM 1577 C CA . GLU A 1 194 ? 9.208 8.921 -7.090 1.00 95.88 194 GLU A CA 1
ATOM 1578 C C . GLU A 1 194 ? 8.932 8.106 -8.369 1.00 95.88 194 GLU A C 1
ATOM 1580 O O . GLU A 1 194 ? 9.643 8.248 -9.368 1.00 95.88 194 GLU A O 1
ATOM 1585 N N . LEU A 1 195 ? 7.874 7.290 -8.362 1.00 96.19 195 LEU A N 1
ATOM 1586 C CA . LEU A 1 195 ? 7.444 6.496 -9.515 1.00 96.19 195 LEU A CA 1
ATOM 1587 C C . LEU A 1 195 ? 6.938 7.373 -10.670 1.00 96.19 195 LEU A C 1
ATOM 1589 O O . LEU A 1 195 ? 7.321 7.150 -11.818 1.00 96.19 195 LEU A O 1
ATOM 1593 N N . GLU A 1 196 ? 6.130 8.395 -10.390 1.00 95.69 196 GLU A N 1
ATOM 1594 C CA . GLU A 1 196 ? 5.643 9.351 -11.396 1.00 95.69 196 GLU A CA 1
ATOM 1595 C C . GLU A 1 196 ? 6.793 10.139 -12.044 1.00 95.69 196 GLU A C 1
ATOM 1597 O O . GLU A 1 196 ? 6.835 10.307 -13.266 1.00 95.69 196 GLU A O 1
ATOM 1602 N N . GLU A 1 197 ? 7.770 10.582 -11.249 1.00 96.62 197 GLU A N 1
ATOM 1603 C CA . GLU A 1 197 ? 8.971 11.255 -11.748 1.00 96.62 197 GLU A CA 1
ATOM 1604 C C . GLU A 1 197 ? 9.824 10.326 -12.616 1.00 96.62 197 GLU A C 1
ATOM 1606 O O . GLU A 1 197 ? 10.335 10.746 -13.659 1.00 96.62 197 GLU A O 1
ATOM 1611 N N . ARG A 1 198 ? 9.965 9.055 -12.221 1.00 94.56 198 ARG A N 1
ATOM 1612 C CA . ARG A 1 198 ? 10.673 8.052 -13.021 1.00 94.56 198 ARG A CA 1
ATOM 1613 C C . ARG A 1 198 ? 9.953 7.787 -14.341 1.00 94.56 198 ARG A C 1
ATOM 1615 O O . ARG A 1 198 ? 10.601 7.801 -15.384 1.00 94.56 198 ARG A O 1
ATOM 1622 N N . LEU A 1 199 ? 8.629 7.644 -14.316 1.00 94.62 199 LEU A N 1
ATOM 1623 C CA . LEU A 1 199 ? 7.813 7.461 -15.515 1.00 94.62 199 LEU A CA 1
ATOM 1624 C C . LEU A 1 199 ? 7.936 8.653 -16.473 1.00 94.62 199 LEU A C 1
ATOM 1626 O O . LEU A 1 199 ? 8.053 8.465 -17.680 1.00 94.62 199 LEU A O 1
ATOM 1630 N N . LYS A 1 200 ? 7.966 9.881 -15.943 1.00 94.88 200 LYS A N 1
ATOM 1631 C CA . LYS A 1 200 ? 8.169 11.094 -16.745 1.00 94.88 200 LYS A CA 1
ATOM 1632 C C . LYS A 1 200 ? 9.531 11.101 -17.442 1.00 94.88 200 LYS A C 1
ATOM 1634 O O . LYS A 1 200 ? 9.600 11.492 -18.601 1.00 94.88 200 LYS A O 1
ATOM 1639 N N . LYS A 1 201 ? 10.591 10.646 -16.765 1.00 93.81 201 LYS A N 1
ATOM 1640 C CA . LYS A 1 201 ? 11.938 10.527 -17.352 1.00 93.81 201 LYS A CA 1
ATOM 1641 C C . LYS A 1 201 ? 12.009 9.483 -18.469 1.00 93.81 201 LYS A C 1
ATOM 1643 O O . LYS A 1 201 ? 12.772 9.686 -19.395 1.00 93.81 201 LYS A O 1
ATOM 1648 N N . LEU A 1 202 ? 11.226 8.406 -18.387 1.00 89.25 202 LEU A N 1
ATOM 1649 C CA . LEU A 1 202 ? 11.161 7.358 -19.419 1.00 89.25 202 LEU A CA 1
ATOM 1650 C C . LEU A 1 202 ? 10.283 7.735 -20.628 1.00 89.25 202 LEU A C 1
ATOM 1652 O O . LEU A 1 202 ? 10.287 7.031 -21.632 1.00 89.25 202 LEU A O 1
ATOM 1656 N N . ASN A 1 203 ? 9.484 8.800 -20.517 1.00 84.94 203 ASN A N 1
ATOM 1657 C CA . ASN A 1 203 ? 8.650 9.320 -21.605 1.00 84.94 203 ASN A CA 1
ATOM 1658 C C . ASN A 1 203 ? 9.268 10.548 -22.299 1.00 84.94 203 ASN A C 1
ATOM 1660 O O . ASN A 1 203 ? 8.674 11.050 -23.253 1.00 84.94 203 ASN A O 1
ATOM 1664 N N . SER A 1 204 ? 10.387 11.061 -21.776 1.00 73.81 204 SER A N 1
ATOM 1665 C CA . SER A 1 204 ? 11.144 12.185 -22.338 1.00 73.81 204 SER A CA 1
ATOM 1666 C C . SER A 1 204 ? 12.272 11.696 -23.229 1.00 73.81 204 SER A C 1
ATOM 1668 O O . SER A 1 204 ? 12.680 12.523 -24.072 1.00 73.81 204 SER A O 1
#